Protein AF-A0A834IWM9-F1 (afdb_monomer)

Secondary structure (DSSP, 8-state):
----GGGS---TTSHHHHHHHHHTT--TTS-HHHHHHHHHHHHHHHHHHHHHHHHHHHHS---HHHHHHHHHHHHHHHHHHHHHHHHHHTHHHHHHHHHHHHHHHHHHTTSTTHHHHHHHHHHHHHHHHHHHHHHHHHHHHHHHHHHHHHHHHHTTSS-GGG----TTTTTS---HHHHHHHHHHHHHHHHHHHHHHHHHHHHHHHHHHHHHHHHHHH-

Structure (mmCIF, N/CA/C/O backbone):
data_AF-A0A834IWM9-F1
#
_entry.id   AF-A0A834IWM9-F1
#
loop_
_atom_site.group_PDB
_atom_site.id
_atom_site.type_symbol
_atom_site.label_atom_id
_atom_site.label_alt_id
_atom_site.label_comp_id
_atom_site.label_asym_id
_atom_site.label_entity_id
_atom_site.label_seq_id
_atom_site.pdbx_PDB_ins_code
_atom_site.Cartn_x
_atom_site.Cartn_y
_atom_site.Cartn_z
_atom_site.occupancy
_atom_site.B_iso_or_equiv
_atom_site.auth_seq_id
_atom_site.auth_comp_id
_atom_site.auth_asym_id
_atom_site.auth_atom_id
_atom_site.pdbx_PDB_model_num
ATOM 1 N N . MET A 1 1 ? 2.565 7.031 29.182 1.00 36.69 1 MET A N 1
ATOM 2 C CA . MET A 1 1 ? 1.966 5.680 29.221 1.00 36.69 1 MET A CA 1
ATOM 3 C C . MET A 1 1 ? 2.299 4.991 27.902 1.00 36.69 1 MET A C 1
ATOM 5 O O . MET A 1 1 ? 1.813 5.422 26.863 1.00 36.69 1 MET A O 1
ATOM 9 N N . LEU A 1 2 ? 3.251 4.053 27.904 1.00 38.41 2 LEU A N 1
ATOM 10 C CA . LEU A 1 2 ? 3.691 3.348 26.694 1.00 38.41 2 LEU A CA 1
ATOM 11 C C . LEU A 1 2 ? 2.753 2.164 26.460 1.00 38.41 2 LEU A C 1
ATOM 13 O O . LEU A 1 2 ? 2.942 1.116 27.063 1.00 38.41 2 LEU A O 1
ATOM 17 N N . LEU A 1 3 ? 1.736 2.363 25.621 1.00 47.47 3 LEU A N 1
ATOM 18 C CA . LEU A 1 3 ? 0.851 1.285 25.184 1.00 47.47 3 LEU A CA 1
ATOM 19 C C . LEU A 1 3 ? 1.680 0.244 24.416 1.00 47.47 3 LEU A C 1
ATOM 21 O O . LEU A 1 3 ? 2.338 0.596 23.429 1.00 47.47 3 LEU A O 1
ATOM 25 N N . ARG A 1 4 ? 1.683 -0.996 24.902 1.00 50.28 4 ARG A N 1
ATOM 26 C CA . ARG A 1 4 ? 2.360 -2.158 24.316 1.00 50.28 4 ARG A CA 1
ATOM 27 C C . ARG A 1 4 ? 1.422 -2.826 23.304 1.00 50.28 4 ARG A C 1
ATOM 29 O O . ARG A 1 4 ? 0.232 -2.540 23.266 1.00 50.28 4 ARG A O 1
ATOM 36 N N . GLU A 1 5 ? 1.945 -3.700 22.452 1.00 50.34 5 GLU A N 1
ATOM 37 C CA . GLU A 1 5 ? 1.145 -4.401 21.432 1.00 50.34 5 GLU A CA 1
ATOM 38 C C . GLU A 1 5 ? 0.008 -5.261 22.026 1.00 50.34 5 GLU A C 1
ATOM 40 O O . GLU A 1 5 ? -1.007 -5.481 21.370 1.00 50.34 5 GLU A O 1
ATOM 45 N N . GLU A 1 6 ? 0.171 -5.673 23.284 1.00 48.34 6 GLU A N 1
ATOM 46 C CA . GLU A 1 6 ? -0.799 -6.391 24.123 1.00 48.34 6 GLU A CA 1
ATOM 47 C C . GLU A 1 6 ? -1.974 -5.505 24.579 1.00 48.34 6 GLU A C 1
ATOM 49 O O . GLU A 1 6 ? -3.041 -6.015 24.904 1.00 48.34 6 GLU A O 1
A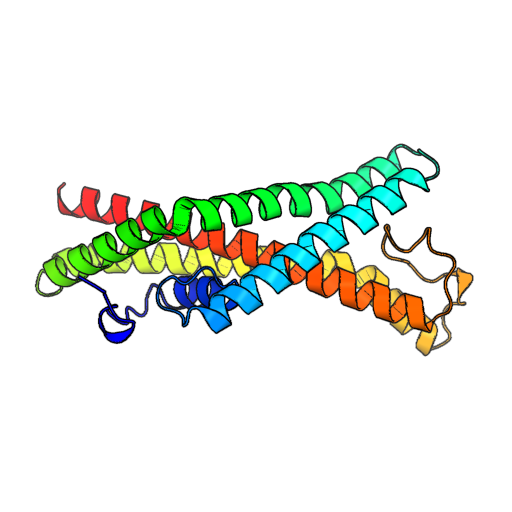TOM 54 N N . ASP A 1 7 ? -1.810 -4.178 24.547 1.00 49.03 7 ASP A N 1
ATOM 55 C CA . ASP A 1 7 ? -2.846 -3.220 24.933 1.00 49.03 7 ASP A CA 1
ATOM 56 C C . ASP A 1 7 ? -3.781 -2.875 23.771 1.00 49.03 7 ASP A C 1
ATOM 58 O O . ASP A 1 7 ? -4.603 -1.980 23.921 1.00 49.03 7 ASP A O 1
ATOM 62 N N . TYR A 1 8 ? -3.665 -3.491 22.594 1.00 53.50 8 TYR A N 1
ATOM 63 C CA . TYR A 1 8 ? -4.627 -3.301 21.508 1.00 53.50 8 TYR A CA 1
ATOM 64 C C . TYR A 1 8 ? -5.672 -4.413 21.595 1.00 53.50 8 TYR A C 1
ATOM 66 O O . TYR A 1 8 ? -5.314 -5.585 21.517 1.00 53.50 8 TYR A O 1
ATOM 74 N N . VAL A 1 9 ? -6.956 -4.059 21.760 1.00 51.81 9 VAL A N 1
ATOM 75 C CA . VAL A 1 9 ? -8.047 -5.043 21.673 1.00 51.81 9 VAL A CA 1
ATOM 76 C C . VAL A 1 9 ? -7.911 -5.707 20.313 1.00 51.81 9 VAL A C 1
ATOM 78 O O . VAL A 1 9 ? -7.954 -5.016 19.293 1.00 51.81 9 VAL A O 1
ATOM 81 N N . ASP A 1 10 ? -7.698 -7.022 20.310 1.00 57.97 10 ASP A N 1
ATOM 82 C CA . ASP A 1 10 ? -7.568 -7.824 19.098 1.00 57.97 10 ASP A CA 1
ATOM 83 C C . ASP A 1 10 ? -8.946 -7.904 18.440 1.00 57.97 10 ASP A C 1
ATOM 85 O O . ASP A 1 10 ? -9.725 -8.838 18.614 1.00 57.97 10 ASP A O 1
ATOM 89 N N . ASN A 1 11 ? -9.315 -6.803 17.794 1.00 65.69 11 ASN A N 1
ATOM 90 C CA . ASN A 1 11 ? -10.636 -6.622 17.255 1.00 65.69 11 ASN A CA 1
ATOM 91 C C . ASN A 1 11 ? -10.643 -7.177 15.836 1.00 65.69 11 ASN A C 1
ATOM 93 O O . ASN A 1 11 ? -9.999 -6.623 14.938 1.00 65.69 11 ASN A O 1
ATOM 97 N N . GLU A 1 12 ? -11.387 -8.263 15.637 1.00 74.44 12 GLU A N 1
ATOM 98 C CA . GLU A 1 12 ? -11.485 -8.999 14.371 1.00 74.44 12 GLU A CA 1
ATOM 99 C C . GLU A 1 12 ? -11.821 -8.097 13.169 1.00 74.44 12 GLU A C 1
ATOM 101 O O . GLU A 1 12 ? -11.508 -8.425 12.021 1.00 74.44 12 GLU A O 1
ATOM 106 N N . TYR A 1 13 ? -12.431 -6.934 13.414 1.00 75.81 13 TYR A N 1
ATOM 107 C CA . TYR A 1 13 ? -12.808 -5.979 12.376 1.00 75.81 13 TYR A CA 1
ATOM 108 C C . TYR A 1 13 ? -11.640 -5.141 11.822 1.00 75.81 13 TYR A C 1
ATOM 110 O O . TYR A 1 13 ? -11.732 -4.680 10.687 1.00 75.81 13 TYR A O 1
ATOM 118 N N . TYR A 1 14 ? -10.528 -4.983 12.552 1.00 80.75 14 TYR A N 1
ATOM 119 C CA . TYR A 1 14 ? -9.378 -4.152 12.139 1.00 80.75 14 TYR A CA 1
ATOM 120 C C . TYR A 1 14 ? -8.135 -4.967 11.743 1.00 80.75 14 TYR A C 1
ATOM 122 O O . TYR A 1 14 ? -7.062 -4.402 11.515 1.00 80.75 14 TYR A O 1
ATOM 130 N N . VAL A 1 15 ? -8.268 -6.292 11.617 1.00 84.19 15 VAL A N 1
ATOM 131 C CA . VAL A 1 15 ? -7.155 -7.213 11.318 1.00 84.19 15 VAL A CA 1
ATOM 132 C C . VAL A 1 15 ? -6.436 -6.845 10.018 1.00 84.19 15 VAL A C 1
ATOM 134 O O . VAL A 1 15 ? -5.207 -6.808 9.995 1.00 84.19 15 VAL A O 1
ATOM 137 N N . TYR A 1 16 ? -7.170 -6.509 8.952 1.00 83.94 16 TYR A N 1
ATOM 138 C CA . TYR A 1 16 ? -6.557 -6.128 7.672 1.00 83.94 16 TYR A CA 1
ATOM 139 C C . TYR A 1 16 ? -5.832 -4.790 7.748 1.00 83.94 16 TYR A C 1
ATOM 141 O O . TYR A 1 16 ? -4.699 -4.692 7.290 1.00 83.94 16 TYR A O 1
ATOM 149 N N . ASN A 1 17 ? -6.435 -3.782 8.381 1.00 86.19 17 ASN A N 1
ATOM 150 C CA . ASN A 1 17 ? -5.797 -2.481 8.568 1.00 86.19 17 ASN A CA 1
ATOM 151 C C . ASN A 1 17 ? -4.481 -2.640 9.345 1.00 86.19 17 ASN A C 1
ATOM 153 O O . ASN A 1 17 ? -3.446 -2.112 8.941 1.00 86.19 17 ASN A O 1
ATOM 157 N N . ARG A 1 18 ? -4.492 -3.446 10.415 1.00 86.00 18 ARG A N 1
ATOM 158 C CA . ARG A 1 18 ? -3.293 -3.786 11.191 1.00 86.00 18 ARG A CA 1
ATOM 159 C C . ARG A 1 18 ? -2.251 -4.521 10.348 1.00 86.00 18 ARG A C 1
ATOM 161 O O . ARG A 1 18 ? -1.072 -4.179 10.415 1.00 86.00 18 ARG A O 1
ATOM 168 N N . LEU A 1 19 ? -2.663 -5.519 9.566 1.00 87.69 19 LEU A N 1
ATOM 169 C CA . LEU A 1 19 ? -1.771 -6.279 8.689 1.00 87.69 19 LEU A CA 1
ATOM 170 C C . LEU A 1 19 ? -1.087 -5.364 7.666 1.00 87.69 19 LEU A C 1
ATOM 172 O O . LEU A 1 19 ? 0.138 -5.367 7.576 1.00 87.69 19 LEU A O 1
ATOM 176 N N . LEU A 1 20 ? -1.860 -4.540 6.957 1.00 87.94 20 LEU A N 1
ATOM 177 C CA . LEU A 1 20 ? -1.359 -3.592 5.959 1.00 87.94 20 LEU A CA 1
ATOM 178 C C . LEU A 1 20 ? -0.352 -2.614 6.576 1.00 87.94 20 LEU A C 1
ATOM 180 O O . LEU A 1 20 ? 0.739 -2.422 6.048 1.00 87.94 20 LEU A O 1
ATOM 184 N N . PHE A 1 21 ? -0.666 -2.054 7.746 1.00 88.19 21 PHE A N 1
ATOM 185 C CA . PHE A 1 21 ? 0.224 -1.114 8.431 1.00 88.19 21 PHE A CA 1
ATOM 186 C C . PHE A 1 21 ? 1.522 -1.768 8.909 1.00 88.19 21 PHE A C 1
ATOM 188 O O . PHE A 1 21 ? 2.575 -1.133 8.877 1.00 88.19 21 PHE A O 1
ATOM 195 N N . ARG A 1 22 ? 1.474 -3.035 9.332 1.00 87.44 22 ARG A N 1
ATOM 196 C CA . ARG A 1 22 ? 2.673 -3.799 9.708 1.00 87.44 22 ARG A CA 1
ATOM 197 C C . ARG A 1 22 ? 3.566 -4.093 8.507 1.00 87.44 22 ARG A C 1
ATOM 199 O O . ARG A 1 22 ? 4.780 -3.954 8.629 1.00 87.44 22 ARG A O 1
ATOM 206 N N . LEU A 1 23 ? 2.980 -4.478 7.371 1.00 86.81 23 LEU A N 1
ATOM 207 C CA . LEU A 1 23 ? 3.721 -4.728 6.128 1.00 86.81 23 LEU A CA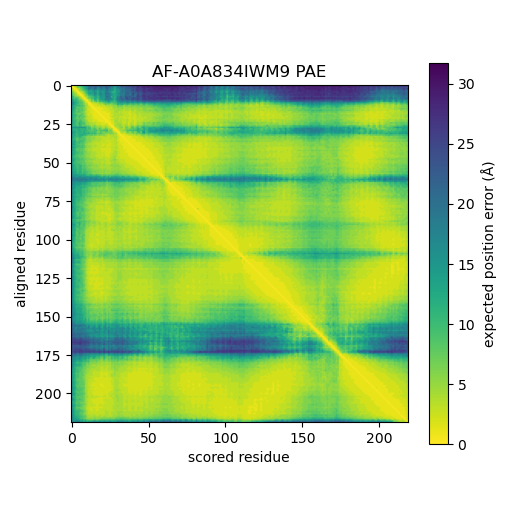 1
ATOM 208 C C . LEU A 1 23 ? 4.425 -3.463 5.624 1.00 86.81 23 LEU A C 1
ATOM 210 O O . LEU A 1 23 ? 5.527 -3.542 5.092 1.00 86.81 23 LEU A O 1
ATOM 214 N N . LEU A 1 24 ? 3.815 -2.298 5.850 1.00 87.94 24 LEU A N 1
ATOM 215 C CA . LEU A 1 24 ? 4.358 -1.007 5.437 1.00 87.94 24 LEU A CA 1
ATOM 216 C C . LEU A 1 24 ? 5.309 -0.362 6.459 1.00 87.94 24 LEU A C 1
ATOM 218 O O . LEU A 1 24 ? 5.778 0.747 6.232 1.00 87.94 24 LEU A O 1
ATOM 222 N N . GLY A 1 25 ? 5.564 -0.990 7.613 1.00 85.00 25 GLY A N 1
ATOM 223 C CA . GLY A 1 25 ? 6.333 -0.355 8.692 1.00 85.00 25 GLY A CA 1
ATOM 224 C C . GLY A 1 25 ? 5.659 0.896 9.282 1.00 85.00 25 GLY A C 1
ATOM 225 O O . GLY A 1 25 ? 6.302 1.695 9.955 1.00 85.00 25 GLY A O 1
ATOM 226 N N . LEU A 1 26 ? 4.359 1.085 9.055 1.00 85.25 26 LEU A N 1
ATOM 227 C CA . LEU A 1 26 ? 3.568 2.187 9.614 1.00 85.25 26 LEU A CA 1
ATOM 228 C C . LEU A 1 26 ? 3.019 1.861 11.008 1.00 85.25 26 LEU A C 1
ATOM 230 O O . LEU A 1 26 ? 2.487 2.731 11.696 1.00 85.25 26 LEU A O 1
ATOM 234 N N . TRP A 1 27 ? 3.110 0.601 11.437 1.00 83.56 27 TRP A N 1
ATOM 235 C CA . TRP A 1 27 ? 2.556 0.167 12.712 1.00 83.56 27 TRP A CA 1
ATOM 236 C C . TRP A 1 27 ? 3.392 0.666 13.898 1.00 83.56 27 TRP A C 1
ATOM 238 O O . TRP A 1 27 ? 4.515 0.223 14.133 1.00 83.56 27 TRP A O 1
ATOM 248 N N . GLU A 1 28 ? 2.813 1.564 14.695 1.00 72.19 28 GLU A N 1
ATOM 249 C CA . GLU A 1 28 ? 3.494 2.234 15.815 1.00 72.19 28 GLU A CA 1
ATOM 250 C C . GLU A 1 28 ? 3.844 1.324 17.003 1.00 72.19 28 GLU A C 1
ATOM 252 O O . GLU A 1 28 ? 4.622 1.722 17.868 1.00 72.19 28 GLU A O 1
ATOM 257 N N . TYR A 1 29 ? 3.281 0.115 17.071 1.00 67.62 29 TYR A N 1
ATOM 258 C CA . TYR A 1 29 ? 3.587 -0.860 18.127 1.00 67.62 29 TYR A CA 1
ATOM 259 C C . TYR A 1 29 ? 4.652 -1.885 17.710 1.00 67.62 29 TYR A C 1
ATOM 261 O O . TYR A 1 29 ? 4.962 -2.798 18.469 1.00 67.62 29 TYR A O 1
ATOM 269 N N . GLN A 1 30 ? 5.209 -1.756 16.503 1.00 73.06 30 GLN A N 1
ATOM 270 C CA . GLN A 1 30 ? 6.275 -2.620 16.008 1.00 73.06 30 GLN A CA 1
ATOM 271 C C . GLN A 1 30 ? 7.632 -2.235 16.619 1.00 73.06 30 GLN A C 1
ATOM 273 O O . GLN A 1 30 ? 7.864 -1.083 16.981 1.00 73.06 30 GLN A O 1
ATOM 278 N N . THR A 1 31 ? 8.568 -3.187 16.702 1.00 78.44 31 THR A N 1
ATOM 279 C CA . THR A 1 31 ? 9.930 -2.897 17.173 1.00 78.44 31 THR A CA 1
ATOM 280 C C . THR A 1 31 ? 10.621 -1.867 16.274 1.00 78.44 31 THR A C 1
ATOM 282 O O . THR A 1 31 ? 10.582 -1.978 15.045 1.00 78.44 31 THR A O 1
ATOM 285 N N . SER A 1 32 ? 11.303 -0.890 16.884 1.00 79.00 32 SER A N 1
ATOM 286 C CA . SER A 1 32 ? 11.906 0.252 16.178 1.00 79.00 32 SER A CA 1
ATOM 287 C C . SER A 1 32 ? 12.844 -0.160 15.039 1.00 79.00 32 SER A C 1
ATOM 289 O O . SER A 1 32 ? 12.845 0.476 13.992 1.00 79.00 32 SER A O 1
ATOM 291 N N . MET A 1 33 ? 13.580 -1.266 15.199 1.00 82.19 33 MET A N 1
ATOM 292 C CA . MET A 1 33 ? 14.469 -1.794 14.156 1.00 82.19 33 MET A CA 1
ATOM 293 C C . MET A 1 33 ? 13.705 -2.327 12.941 1.00 82.19 33 MET A C 1
ATOM 295 O O . MET A 1 33 ? 14.057 -2.007 11.810 1.00 82.19 33 MET A O 1
ATOM 299 N N . LYS A 1 34 ? 12.636 -3.109 13.149 1.00 83.19 34 LYS A N 1
ATOM 300 C CA . LYS A 1 34 ? 11.824 -3.625 12.035 1.00 83.19 34 LYS A CA 1
ATOM 301 C C . LYS A 1 34 ? 11.124 -2.480 11.309 1.00 83.19 34 LYS A C 1
ATOM 303 O O . LYS A 1 34 ? 11.156 -2.439 10.085 1.00 83.19 34 LYS A O 1
ATOM 308 N N . LYS A 1 35 ? 10.560 -1.531 12.068 1.00 86.19 35 LYS A N 1
ATOM 309 C CA . LYS A 1 35 ? 9.961 -0.303 11.531 1.00 86.19 35 LYS A CA 1
ATOM 310 C C . LYS A 1 35 ? 10.951 0.439 10.629 1.00 86.19 35 LYS A C 1
ATOM 312 O O . LYS A 1 35 ? 10.636 0.707 9.477 1.00 86.19 35 LYS A O 1
ATOM 317 N N . PHE A 1 36 ? 12.160 0.700 11.126 1.00 86.94 36 PHE A N 1
ATOM 318 C CA . PHE A 1 36 ? 13.201 1.393 10.368 1.00 86.94 36 PHE A CA 1
ATOM 319 C C . PHE A 1 36 ? 13.559 0.668 9.063 1.00 86.94 36 PHE A C 1
ATOM 321 O O . PHE A 1 36 ? 13.574 1.295 8.008 1.00 86.94 36 PHE A O 1
ATOM 328 N N . ILE A 1 37 ? 13.763 -0.653 9.110 1.00 89.81 37 ILE A N 1
ATOM 329 C CA . ILE A 1 37 ? 14.099 -1.456 7.924 1.00 89.81 37 ILE A CA 1
ATOM 330 C C . ILE A 1 37 ? 12.998 -1.367 6.860 1.00 89.81 37 ILE A C 1
ATOM 332 O O . ILE A 1 37 ? 13.300 -1.059 5.707 1.00 89.81 37 ILE A O 1
ATOM 336 N N . TYR A 1 38 ? 11.731 -1.585 7.233 1.00 90.31 38 TYR A N 1
ATOM 337 C CA . TYR A 1 38 ? 10.612 -1.496 6.286 1.00 90.31 38 TYR A CA 1
ATOM 338 C C . TYR A 1 38 ? 10.483 -0.092 5.692 1.00 90.31 38 TYR A C 1
ATOM 340 O O . TYR A 1 38 ? 10.339 0.052 4.480 1.00 90.31 38 TYR A O 1
ATOM 348 N N . VAL A 1 39 ? 10.604 0.948 6.523 1.00 90.31 39 VAL A N 1
ATOM 349 C CA . VAL A 1 39 ? 10.496 2.338 6.071 1.00 90.31 39 VAL A CA 1
ATOM 350 C C . VAL A 1 39 ? 11.611 2.700 5.094 1.00 90.31 39 VAL A C 1
ATOM 352 O O . VAL A 1 39 ? 11.324 3.291 4.052 1.00 90.31 39 VAL A O 1
ATOM 355 N N . CYS A 1 40 ? 12.861 2.338 5.388 1.00 92.00 40 CYS A N 1
ATOM 356 C CA . CYS A 1 40 ? 13.985 2.576 4.486 1.00 92.00 40 CYS A CA 1
ATOM 357 C C . CYS A 1 40 ? 13.818 1.822 3.164 1.00 92.00 40 CYS A C 1
ATOM 359 O O . CYS A 1 40 ? 14.001 2.415 2.104 1.00 92.00 40 CYS A O 1
ATOM 361 N N . PHE A 1 41 ? 13.426 0.548 3.220 1.00 92.56 41 PHE A N 1
ATOM 362 C CA . PHE A 1 41 ? 13.233 -0.280 2.032 1.00 92.56 41 PHE A CA 1
ATOM 363 C C . PHE A 1 41 ? 12.127 0.264 1.116 1.00 92.56 41 PHE A C 1
ATOM 365 O O . PHE A 1 41 ? 12.340 0.422 -0.083 1.00 92.56 41 PHE A O 1
ATOM 372 N N . ILE A 1 42 ? 10.969 0.626 1.676 1.00 92.56 42 ILE A N 1
ATOM 373 C CA . ILE A 1 42 ? 9.843 1.167 0.902 1.00 92.56 42 ILE A CA 1
ATOM 374 C C . ILE A 1 42 ? 10.195 2.527 0.291 1.00 92.56 42 ILE A C 1
ATOM 376 O O . ILE A 1 42 ? 9.939 2.745 -0.891 1.00 92.56 42 ILE A O 1
ATOM 380 N N . ASN A 1 43 ? 10.822 3.432 1.054 1.00 92.00 43 ASN A N 1
ATOM 381 C CA . ASN A 1 43 ? 11.248 4.728 0.514 1.00 92.00 43 ASN A CA 1
ATOM 382 C C . ASN A 1 43 ? 12.288 4.567 -0.598 1.00 92.00 43 ASN A C 1
ATOM 384 O O . ASN A 1 43 ? 12.194 5.248 -1.617 1.00 92.00 43 ASN A O 1
ATOM 388 N N . PHE A 1 44 ? 13.245 3.650 -0.428 1.00 93.50 44 PHE A N 1
ATOM 389 C CA . PHE A 1 44 ? 14.217 3.332 -1.468 1.00 93.50 44 PHE A CA 1
ATOM 390 C C . PHE A 1 44 ? 13.519 2.895 -2.760 1.00 93.50 44 PHE A C 1
ATOM 392 O O . PHE A 1 44 ? 13.824 3.436 -3.818 1.00 93.50 44 PHE A O 1
ATOM 399 N N . LEU A 1 45 ? 12.539 1.991 -2.678 1.00 92.00 45 LEU A N 1
ATOM 400 C CA . LEU A 1 45 ? 11.804 1.514 -3.851 1.00 92.00 45 LEU A CA 1
ATOM 401 C C . LEU A 1 45 ? 10.954 2.598 -4.521 1.00 92.00 45 LEU A C 1
ATOM 403 O O . LEU A 1 45 ? 10.920 2.657 -5.747 1.00 92.00 45 LEU A O 1
ATOM 407 N N . ILE A 1 46 ? 10.311 3.481 -3.749 1.00 91.50 46 ILE A N 1
ATOM 408 C CA . ILE A 1 46 ? 9.550 4.614 -4.302 1.00 91.50 46 ILE A CA 1
ATOM 409 C C . ILE A 1 46 ? 10.486 5.561 -5.060 1.00 91.50 46 ILE A C 1
ATOM 411 O O . ILE A 1 46 ? 10.218 5.900 -6.210 1.00 91.50 46 ILE A O 1
ATOM 415 N N . VAL A 1 47 ? 11.601 5.967 -4.442 1.00 92.00 47 VAL A N 1
ATOM 416 C CA . VAL A 1 47 ? 12.578 6.870 -5.073 1.00 92.00 47 VAL A CA 1
ATOM 417 C C . VAL A 1 47 ? 13.193 6.221 -6.310 1.00 92.00 47 VAL A C 1
ATOM 419 O O . VAL A 1 47 ? 13.283 6.859 -7.356 1.00 92.00 47 VAL A O 1
ATOM 422 N N . PHE A 1 48 ? 13.565 4.945 -6.217 1.00 90.81 48 PHE A N 1
ATOM 423 C CA . PHE A 1 48 ? 14.096 4.181 -7.340 1.00 90.81 48 PHE A CA 1
ATOM 424 C C . PHE A 1 48 ? 13.093 4.104 -8.500 1.00 90.81 48 PHE A C 1
ATOM 426 O O . PHE A 1 48 ? 13.454 4.373 -9.644 1.00 90.81 48 PHE A O 1
ATOM 433 N N . GLY A 1 49 ? 11.817 3.838 -8.202 1.00 88.44 49 GLY A N 1
ATOM 434 C CA . GLY A 1 49 ? 10.739 3.850 -9.188 1.00 88.44 49 GLY A CA 1
ATOM 435 C C . GLY A 1 49 ? 10.576 5.205 -9.873 1.00 88.44 49 GLY A C 1
ATOM 436 O O . GLY A 1 49 ? 10.504 5.258 -11.098 1.00 88.44 49 GLY A O 1
ATOM 437 N N . ILE A 1 50 ? 10.594 6.304 -9.112 1.00 89.12 50 ILE A N 1
ATOM 438 C CA . ILE A 1 50 ? 10.516 7.666 -9.666 1.00 89.12 50 ILE A CA 1
ATOM 439 C C . ILE A 1 50 ? 11.699 7.947 -10.603 1.00 89.12 50 ILE A C 1
ATOM 441 O O . ILE A 1 50 ? 11.495 8.478 -11.691 1.00 89.12 50 ILE A O 1
ATOM 445 N N . ILE A 1 51 ? 12.924 7.566 -10.223 1.00 88.94 51 ILE A N 1
ATOM 446 C CA . ILE A 1 51 ? 14.120 7.770 -11.057 1.00 88.94 51 ILE A CA 1
ATOM 447 C C . ILE A 1 51 ? 13.997 7.020 -12.388 1.00 88.94 51 ILE A C 1
ATOM 449 O O . ILE A 1 51 ? 14.276 7.604 -13.435 1.00 88.94 51 ILE A O 1
ATOM 453 N N . ILE A 1 52 ? 13.544 5.762 -12.361 1.00 85.38 52 ILE A N 1
ATOM 454 C CA . ILE A 1 52 ? 13.314 4.966 -13.577 1.00 85.38 52 ILE A CA 1
ATOM 455 C C . ILE A 1 52 ? 12.317 5.669 -14.504 1.00 85.38 52 ILE A C 1
ATOM 457 O O . ILE A 1 52 ? 12.586 5.817 -15.695 1.00 85.38 52 ILE A O 1
ATOM 461 N N . HIS A 1 53 ? 11.199 6.152 -13.960 1.00 84.12 53 HIS A N 1
ATOM 462 C CA . HIS A 1 53 ? 10.159 6.814 -14.747 1.00 84.12 53 HIS A CA 1
ATOM 463 C C . HIS A 1 53 ? 10.618 8.167 -15.310 1.00 84.12 53 HIS A C 1
ATOM 465 O O . HIS A 1 53 ? 10.321 8.488 -16.460 1.00 84.12 53 HIS A O 1
ATOM 471 N N . ILE A 1 54 ? 11.400 8.943 -14.549 1.00 85.25 54 ILE A N 1
ATOM 472 C CA . ILE A 1 54 ? 12.024 10.181 -15.043 1.00 85.25 54 ILE A CA 1
ATOM 473 C C . ILE A 1 54 ? 12.977 9.873 -16.199 1.00 85.25 54 ILE A C 1
ATOM 475 O O . ILE A 1 54 ? 12.963 10.568 -17.213 1.00 85.25 54 ILE A O 1
ATOM 479 N N . TYR A 1 55 ? 13.798 8.832 -16.073 1.00 83.31 55 TYR A N 1
ATOM 480 C CA . TYR A 1 55 ? 14.727 8.444 -17.127 1.00 83.31 55 TYR A CA 1
ATOM 481 C C . TYR A 1 55 ? 13.997 7.983 -18.397 1.00 83.31 55 TYR A C 1
ATOM 483 O O . TYR A 1 55 ? 14.324 8.440 -19.492 1.00 83.31 55 TYR A O 1
ATOM 491 N N . ALA A 1 56 ? 12.952 7.165 -18.252 1.00 81.56 56 ALA A N 1
ATOM 492 C CA . ALA A 1 56 ? 12.093 6.754 -19.360 1.00 81.56 56 ALA A CA 1
ATOM 493 C C . ALA A 1 56 ? 11.423 7.951 -20.053 1.00 81.56 56 ALA A C 1
ATOM 495 O O . ALA A 1 56 ? 11.369 8.017 -21.280 1.00 81.56 56 ALA A O 1
ATOM 496 N N . PHE A 1 57 ? 10.972 8.942 -19.279 1.00 82.56 57 PHE A N 1
ATOM 497 C CA . PHE A 1 57 ? 10.426 10.186 -19.817 1.00 82.56 57 PHE A CA 1
ATOM 498 C C . PHE A 1 57 ? 11.455 10.974 -20.639 1.00 82.56 57 PHE A C 1
ATOM 500 O O . PHE A 1 57 ? 11.116 11.516 -21.690 1.00 82.56 57 PHE A O 1
ATOM 507 N N . LEU A 1 58 ? 12.713 11.027 -20.189 1.00 82.88 58 LEU A N 1
ATOM 508 C CA . LEU A 1 58 ? 13.790 11.728 -20.895 1.00 82.88 58 LEU A CA 1
ATOM 509 C C . LEU A 1 58 ? 14.177 11.055 -22.219 1.00 82.88 58 LEU A C 1
ATOM 511 O O . LEU A 1 58 ? 14.519 11.767 -23.164 1.00 82.88 58 LEU A O 1
ATOM 515 N N . LEU A 1 59 ? 14.131 9.721 -22.282 1.00 80.00 59 LEU A N 1
ATOM 516 C CA . LEU A 1 59 ? 14.463 8.940 -23.481 1.00 80.00 59 LEU A CA 1
ATOM 517 C C . LEU A 1 59 ? 13.304 8.783 -24.469 1.00 80.00 59 LEU A C 1
ATOM 519 O O . LEU A 1 59 ? 13.532 8.404 -25.614 1.00 80.00 59 LEU A O 1
ATOM 523 N N . SER A 1 60 ? 12.080 9.074 -24.037 1.00 77.31 60 SER A N 1
ATOM 524 C CA . SER A 1 60 ? 10.893 8.969 -24.874 1.00 77.31 60 SER A CA 1
ATOM 525 C C . SER A 1 60 ? 10.982 9.828 -26.134 1.00 77.31 60 SER A C 1
ATOM 527 O O . SER A 1 60 ? 11.396 10.987 -26.081 1.00 77.31 60 SER A O 1
ATOM 529 N N . ASP A 1 61 ? 10.468 9.294 -27.249 1.00 73.75 61 ASP A N 1
ATOM 530 C CA . ASP A 1 61 ? 10.317 9.963 -28.556 1.00 73.75 61 ASP A CA 1
ATOM 531 C C . ASP A 1 61 ? 9.473 11.261 -28.500 1.00 73.75 61 ASP A C 1
ATOM 533 O O . ASP A 1 61 ? 9.215 11.895 -29.525 1.00 73.75 61 ASP A O 1
ATOM 537 N N . ARG A 1 62 ? 8.980 11.644 -27.312 1.00 72.50 62 ARG A N 1
ATOM 538 C CA . ARG A 1 62 ? 8.101 12.792 -27.033 1.00 72.50 62 ARG A CA 1
ATOM 539 C C . ARG A 1 62 ? 6.793 12.784 -27.824 1.00 72.50 62 ARG A C 1
ATOM 541 O O . ARG A 1 62 ? 6.141 13.817 -27.973 1.00 72.50 62 ARG A O 1
ATOM 548 N N . LYS A 1 63 ? 6.371 11.610 -28.296 1.00 82.69 63 LYS A N 1
ATOM 549 C CA . LYS A 1 63 ? 5.028 11.393 -28.841 1.00 82.69 63 LYS A CA 1
ATOM 550 C C . LYS A 1 63 ? 4.009 11.490 -27.706 1.00 82.69 63 LYS A C 1
ATOM 552 O O . LYS A 1 63 ? 4.244 10.983 -26.612 1.00 82.69 63 LYS A O 1
ATOM 557 N N . ILE A 1 64 ? 2.859 12.109 -27.981 1.00 81.62 64 ILE A N 1
ATOM 558 C CA . ILE A 1 64 ? 1.798 12.336 -26.983 1.00 81.62 64 ILE A CA 1
ATOM 559 C C . ILE A 1 64 ? 1.363 11.019 -26.325 1.00 81.62 64 ILE A C 1
ATOM 561 O O . ILE A 1 64 ? 1.240 10.968 -25.107 1.00 81.62 64 ILE A O 1
ATOM 565 N N . GLN A 1 65 ? 1.204 9.953 -27.113 1.00 81.81 65 GLN A N 1
ATOM 566 C CA . GLN A 1 65 ? 0.800 8.637 -26.613 1.00 81.81 65 GLN A CA 1
ATOM 567 C C . GLN A 1 65 ? 1.776 8.093 -25.558 1.00 81.81 65 GLN A C 1
ATOM 569 O O . GLN A 1 65 ? 1.367 7.764 -24.450 1.00 81.81 65 GLN A O 1
ATOM 574 N N . SER A 1 66 ? 3.075 8.105 -25.862 1.00 77.50 66 SER A N 1
ATOM 575 C CA . SER A 1 66 ? 4.114 7.651 -24.935 1.00 77.50 66 SER A CA 1
ATOM 576 C C . SER A 1 66 ? 4.194 8.527 -23.683 1.00 77.50 66 SER A C 1
ATOM 578 O O . SER A 1 66 ? 4.495 8.033 -22.605 1.00 77.50 66 SER A O 1
ATOM 580 N N . ILE A 1 67 ? 3.913 9.830 -23.790 1.00 81.88 67 ILE A N 1
ATOM 581 C CA . ILE A 1 67 ? 3.864 10.725 -22.623 1.00 81.88 67 ILE A CA 1
ATOM 582 C C . ILE A 1 67 ? 2.687 10.369 -21.707 1.00 81.88 67 ILE A C 1
ATOM 584 O O . ILE A 1 67 ? 2.860 10.352 -20.490 1.00 81.88 67 ILE A O 1
ATOM 588 N N . ILE A 1 68 ? 1.510 10.088 -22.276 1.00 84.44 68 ILE A N 1
ATOM 589 C CA . ILE A 1 68 ? 0.312 9.713 -21.511 1.00 84.44 68 ILE A CA 1
ATOM 590 C C . ILE A 1 68 ? 0.569 8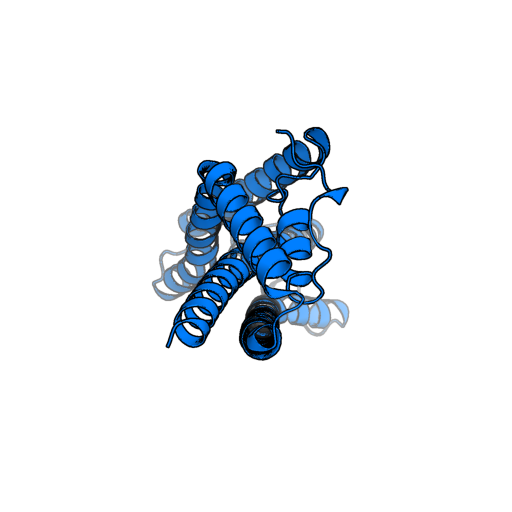.424 -20.732 1.00 84.44 68 ILE A C 1
ATOM 592 O O . ILE A 1 68 ? 0.322 8.388 -19.532 1.00 84.44 68 ILE A O 1
ATOM 596 N N . GLU A 1 69 ? 1.127 7.413 -21.389 1.00 81.50 69 GLU A N 1
ATOM 597 C CA . GLU A 1 69 ? 1.413 6.114 -20.776 1.00 81.50 69 GLU A CA 1
ATOM 598 C C . GLU A 1 69 ? 2.436 6.225 -19.628 1.00 81.50 69 GLU A C 1
ATOM 600 O O . GLU A 1 69 ? 2.229 5.655 -18.558 1.00 81.50 69 GLU A O 1
ATOM 605 N N . ILE A 1 70 ? 3.509 7.016 -19.792 1.00 82.62 70 ILE A N 1
ATOM 606 C CA . ILE A 1 70 ? 4.483 7.263 -18.708 1.00 82.62 70 ILE A CA 1
ATOM 607 C C . ILE A 1 70 ? 3.822 8.013 -17.552 1.00 82.62 70 ILE A C 1
ATOM 609 O O . ILE A 1 70 ? 4.081 7.729 -16.382 1.00 82.62 70 ILE A O 1
ATOM 613 N N . LEU A 1 71 ? 2.985 9.004 -17.856 1.00 85.19 71 LEU A N 1
ATOM 614 C CA . LEU A 1 71 ? 2.327 9.803 -16.832 1.00 85.19 71 LEU A CA 1
ATOM 615 C C . LEU A 1 71 ? 1.320 8.965 -16.033 1.00 85.19 71 LEU A C 1
ATOM 617 O O . LEU A 1 71 ? 1.261 9.097 -14.810 1.00 85.19 71 LEU A O 1
ATOM 621 N N . GLU A 1 72 ? 0.581 8.080 -16.701 1.00 85.75 72 GLU A N 1
ATOM 622 C CA . GLU A 1 72 ? -0.376 7.160 -16.085 1.00 85.75 72 GLU A CA 1
ATOM 623 C C . GLU A 1 72 ? 0.283 6.262 -15.031 1.00 85.75 72 GLU A C 1
ATOM 625 O O . GLU A 1 72 ? -0.286 6.072 -13.957 1.00 85.75 72 GLU A O 1
ATOM 630 N N . THR A 1 73 ? 1.500 5.770 -15.277 1.00 82.69 73 THR A N 1
ATOM 631 C CA . THR A 1 73 ? 2.228 4.941 -14.302 1.00 82.69 73 THR A CA 1
ATOM 632 C C . THR A 1 73 ? 2.978 5.767 -13.254 1.00 82.69 73 THR A C 1
ATOM 634 O O . THR A 1 73 ? 3.067 5.365 -12.092 1.00 82.69 73 THR A O 1
ATOM 637 N N . THR A 1 74 ? 3.468 6.956 -13.615 1.00 87.25 74 THR A N 1
ATOM 638 C CA . THR A 1 74 ? 4.248 7.818 -12.708 1.00 87.25 74 THR A CA 1
ATOM 639 C C . THR A 1 74 ? 3.372 8.501 -11.654 1.00 87.25 74 THR A C 1
ATOM 641 O O . THR A 1 74 ? 3.773 8.622 -10.492 1.00 87.25 74 THR A O 1
ATOM 644 N N . LEU A 1 75 ? 2.168 8.949 -12.028 1.00 90.12 75 LEU A N 1
ATOM 645 C CA . LEU A 1 75 ? 1.268 9.678 -11.129 1.00 90.12 75 LEU A CA 1
ATOM 646 C C . LEU A 1 75 ? 0.902 8.874 -9.867 1.00 90.12 75 LEU A C 1
ATOM 648 O O . LEU A 1 75 ? 1.067 9.419 -8.773 1.00 90.12 75 LEU A O 1
ATOM 652 N N . PRO A 1 76 ? 0.483 7.594 -9.946 1.00 90.38 76 PRO A N 1
ATOM 653 C CA . PRO A 1 76 ? 0.220 6.776 -8.766 1.00 90.38 76 PRO A CA 1
ATOM 654 C C . PRO A 1 76 ? 1.418 6.666 -7.821 1.00 90.38 76 PRO A C 1
ATOM 656 O O . PRO A 1 76 ? 1.233 6.755 -6.608 1.00 90.38 76 PRO A O 1
ATOM 659 N N . ILE A 1 77 ? 2.639 6.524 -8.350 1.00 91.25 77 ILE A N 1
ATOM 660 C CA . ILE A 1 77 ? 3.863 6.409 -7.541 1.00 91.25 77 ILE A CA 1
ATOM 661 C C . ILE A 1 77 ? 4.088 7.696 -6.740 1.00 91.25 77 ILE A C 1
ATOM 663 O O . ILE A 1 77 ? 4.329 7.639 -5.534 1.00 91.25 77 ILE A O 1
ATOM 667 N N . ILE A 1 78 ? 3.957 8.858 -7.386 1.00 92.75 78 ILE A N 1
ATOM 668 C CA . ILE A 1 78 ? 4.125 10.161 -6.729 1.00 92.75 78 ILE A CA 1
ATOM 669 C C . ILE A 1 78 ? 3.001 10.404 -5.717 1.00 92.75 78 ILE A C 1
ATOM 671 O O . ILE A 1 78 ? 3.268 10.718 -4.555 1.00 92.75 78 ILE A O 1
ATOM 675 N N . CYS A 1 79 ? 1.742 10.243 -6.132 1.00 93.81 79 CYS A N 1
ATOM 676 C CA . CYS A 1 79 ? 0.582 10.506 -5.287 1.00 93.81 79 CYS A CA 1
ATOM 677 C C . CYS A 1 79 ? 0.576 9.597 -4.056 1.00 93.81 79 CYS A C 1
ATOM 679 O O . CYS A 1 79 ? 0.541 10.090 -2.928 1.00 93.81 79 CYS A O 1
ATOM 681 N N . LEU A 1 80 ? 0.671 8.280 -4.237 1.00 93.25 80 LEU A N 1
ATOM 682 C CA . LEU A 1 80 ? 0.626 7.335 -3.121 1.00 93.25 80 LEU A CA 1
ATOM 683 C C . LEU A 1 80 ? 1.918 7.362 -2.300 1.00 93.25 80 LEU A C 1
ATOM 685 O O . LEU A 1 80 ? 1.850 7.246 -1.078 1.00 93.25 80 LEU A O 1
ATOM 689 N N . GLY A 1 81 ? 3.072 7.620 -2.922 1.00 92.00 81 GLY A N 1
ATOM 690 C CA . GLY A 1 81 ? 4.317 7.892 -2.202 1.00 92.00 81 GLY A CA 1
ATOM 691 C C . GLY A 1 81 ? 4.202 9.109 -1.279 1.00 92.00 81 GLY A C 1
ATOM 692 O O . GLY A 1 81 ? 4.619 9.055 -0.121 1.00 92.00 81 GLY A O 1
ATOM 693 N N . SER A 1 82 ? 3.542 10.180 -1.731 1.00 92.06 82 SER A N 1
ATOM 694 C CA . SER A 1 82 ? 3.262 11.347 -0.885 1.00 92.06 82 SER A CA 1
ATOM 695 C C . SER A 1 82 ? 2.295 11.020 0.261 1.00 92.06 82 SER A C 1
ATOM 697 O O . SER A 1 82 ? 2.517 11.454 1.394 1.00 92.06 82 SER A O 1
ATOM 699 N N . CYS A 1 83 ? 1.272 10.189 0.016 1.00 91.62 83 CYS A N 1
ATOM 700 C CA . CYS A 1 83 ? 0.379 9.695 1.066 1.00 91.62 83 CYS A CA 1
ATOM 701 C C . CYS A 1 83 ? 1.142 8.870 2.110 1.00 91.62 83 CYS A C 1
ATOM 703 O O . CYS A 1 83 ? 0.927 9.042 3.307 1.00 91.62 83 CYS A O 1
ATOM 705 N N . TYR A 1 84 ? 2.065 8.011 1.677 1.00 92.81 84 TYR A N 1
ATOM 706 C CA . TYR A 1 84 ? 2.914 7.235 2.576 1.00 92.81 84 TYR A CA 1
ATOM 707 C C . TYR A 1 84 ? 3.779 8.135 3.462 1.00 92.81 84 TYR A C 1
ATOM 709 O O . TYR A 1 84 ? 3.807 7.968 4.682 1.00 92.81 84 TYR A O 1
ATOM 717 N N . PHE A 1 85 ? 4.425 9.143 2.873 1.00 91.00 85 PHE A N 1
ATOM 718 C CA . PHE A 1 85 ? 5.208 10.116 3.630 1.00 91.00 85 PHE A CA 1
ATOM 719 C C . PHE A 1 85 ? 4.351 10.909 4.630 1.00 91.00 85 PHE A C 1
ATOM 721 O O . PHE A 1 85 ? 4.767 11.154 5.767 1.00 91.00 85 PHE A O 1
ATOM 728 N N . ASN A 1 86 ? 3.127 11.273 4.236 1.00 90.94 86 ASN A N 1
ATOM 729 C CA . ASN A 1 86 ? 2.169 11.922 5.123 1.00 90.94 86 ASN A CA 1
ATOM 730 C C . ASN A 1 86 ? 1.815 11.032 6.326 1.00 90.94 86 ASN A C 1
ATOM 732 O O . ASN A 1 86 ? 1.861 11.515 7.461 1.00 90.94 86 ASN A O 1
ATOM 736 N N . LEU A 1 87 ? 1.542 9.742 6.093 1.00 87.94 87 LEU A N 1
ATOM 737 C CA . LEU A 1 87 ? 1.263 8.759 7.145 1.00 87.94 87 LEU A CA 1
ATOM 738 C C . LEU A 1 87 ? 2.451 8.580 8.098 1.00 87.94 87 LEU A C 1
ATOM 740 O O . LEU A 1 87 ? 2.245 8.499 9.307 1.00 87.94 87 LEU A O 1
ATOM 744 N N . LEU A 1 88 ? 3.683 8.575 7.579 1.00 89.19 88 LEU A N 1
ATOM 745 C CA . LEU A 1 88 ? 4.895 8.507 8.402 1.00 89.19 88 LEU A CA 1
ATOM 746 C C . LEU A 1 88 ? 5.041 9.732 9.307 1.00 89.19 88 LEU A C 1
ATOM 748 O O . LEU A 1 88 ? 5.289 9.597 10.505 1.00 89.19 88 LEU A O 1
ATOM 752 N N . SER A 1 89 ? 4.851 10.924 8.744 1.00 88.25 89 SER A N 1
ATOM 753 C CA . SER A 1 89 ? 5.001 12.187 9.471 1.00 88.25 89 SER A CA 1
ATOM 754 C C . SER A 1 89 ? 3.928 12.364 10.551 1.00 88.25 89 SER A C 1
ATOM 756 O O . SER A 1 89 ? 4.197 12.903 11.624 1.00 88.25 89 SER A O 1
ATOM 758 N N . HIS A 1 90 ? 2.720 11.850 10.307 1.00 88.19 90 HIS A N 1
ATOM 759 C CA . HIS A 1 90 ? 1.578 11.953 11.218 1.00 88.19 90 HIS A CA 1
ATOM 760 C C . HIS A 1 90 ? 1.289 10.657 11.994 1.00 88.19 90 HIS A C 1
ATOM 762 O O . HIS A 1 90 ? 0.190 10.489 12.531 1.00 88.19 90 HIS A O 1
ATOM 768 N N . GLY A 1 91 ? 2.270 9.756 12.133 1.00 84.50 91 GLY A N 1
ATOM 769 C CA . GLY A 1 91 ? 2.100 8.481 12.845 1.00 84.50 91 GLY A CA 1
ATOM 770 C C . GLY A 1 91 ? 1.590 8.639 14.287 1.00 84.50 91 GLY A C 1
ATOM 771 O O . GLY A 1 91 ? 0.781 7.844 14.769 1.00 84.50 91 GLY A O 1
ATOM 772 N N . THR A 1 92 ? 1.953 9.734 14.967 1.00 85.50 92 THR A N 1
ATOM 773 C CA . THR A 1 92 ? 1.450 10.050 16.318 1.00 85.50 92 THR A CA 1
ATOM 774 C C . THR A 1 92 ? -0.050 10.351 16.346 1.00 85.50 92 THR A C 1
ATOM 776 O O . THR A 1 92 ? -0.734 9.957 17.293 1.00 85.50 92 THR A O 1
ATOM 779 N N . ILE A 1 93 ? -0.580 11.017 15.317 1.00 87.62 93 ILE A N 1
ATOM 780 C CA . ILE A 1 93 ? -2.016 11.282 15.170 1.00 87.62 93 ILE A CA 1
ATOM 781 C C . ILE A 1 93 ? -2.740 9.968 14.893 1.00 87.62 93 ILE A C 1
ATOM 783 O O . ILE A 1 93 ? -3.729 9.667 15.559 1.00 87.62 93 ILE A O 1
ATOM 787 N N . MET A 1 94 ? -2.201 9.143 13.992 1.00 85.19 94 MET A N 1
ATOM 788 C CA . MET A 1 94 ? -2.767 7.828 13.694 1.00 85.19 94 MET A CA 1
ATOM 789 C C . MET A 1 94 ? -2.855 6.950 14.951 1.00 85.19 94 MET A C 1
ATOM 791 O O . MET A 1 94 ? -3.883 6.326 15.214 1.00 85.19 94 MET A O 1
ATOM 795 N N . LYS A 1 95 ? -1.815 6.970 15.792 1.00 85.25 95 LYS A N 1
ATOM 796 C CA . LYS A 1 95 ? -1.813 6.274 17.085 1.00 85.25 95 LYS A CA 1
ATOM 797 C C . LYS A 1 95 ? -2.923 6.762 18.014 1.00 85.25 95 LYS A C 1
ATOM 799 O O . LYS A 1 95 ? -3.585 5.943 18.645 1.00 85.25 95 LYS A O 1
ATOM 804 N N . LYS A 1 96 ? -3.143 8.079 18.100 1.00 88.88 96 LYS A N 1
ATOM 805 C CA . LYS A 1 96 ? -4.227 8.658 18.914 1.00 88.88 96 LYS A CA 1
ATOM 806 C C . LYS A 1 96 ? -5.603 8.219 18.416 1.00 88.88 96 LYS A C 1
ATOM 808 O O . LYS A 1 96 ? -6.447 7.877 19.235 1.00 88.88 96 LYS A O 1
ATOM 813 N N . ILE A 1 97 ? -5.811 8.192 17.100 1.00 88.62 97 ILE A N 1
ATOM 814 C CA . ILE A 1 97 ? -7.066 7.738 16.489 1.00 88.62 97 ILE A CA 1
ATOM 815 C C . ILE A 1 97 ? -7.323 6.265 16.821 1.00 88.62 97 ILE A C 1
ATOM 817 O O . ILE A 1 97 ? -8.393 5.926 17.316 1.00 88.62 97 ILE A O 1
ATOM 821 N N . LEU A 1 98 ? -6.329 5.398 16.611 1.00 86.94 98 LEU A N 1
ATOM 822 C CA . LEU A 1 98 ? -6.435 3.973 16.934 1.00 86.94 98 LEU A CA 1
ATOM 823 C C . LEU A 1 98 ? -6.694 3.727 18.421 1.00 86.94 98 LEU A C 1
ATOM 825 O O . LEU A 1 98 ? -7.509 2.877 18.771 1.00 86.94 98 LEU A O 1
ATOM 829 N N . TYR A 1 99 ? -6.022 4.484 19.290 1.00 87.25 99 TYR A N 1
ATOM 830 C CA . TYR A 1 99 ? -6.263 4.425 20.725 1.00 87.25 99 TYR A CA 1
ATOM 831 C C . TYR A 1 99 ? -7.692 4.841 21.072 1.00 87.25 99 TYR A C 1
ATOM 833 O O . TYR A 1 99 ? -8.346 4.170 21.863 1.00 87.25 99 TYR A O 1
ATOM 841 N N . ARG A 1 100 ? -8.200 5.911 20.451 1.00 90.31 100 ARG A N 1
ATOM 842 C CA . ARG A 1 100 ? -9.562 6.374 20.707 1.00 90.31 100 ARG A CA 1
ATOM 843 C C . ARG A 1 100 ? -10.603 5.341 20.290 1.00 90.31 100 ARG A C 1
ATOM 845 O O . ARG A 1 100 ? -11.453 5.011 21.105 1.00 90.31 100 ARG A O 1
ATOM 852 N N . ILE A 1 101 ? -10.462 4.784 19.085 1.00 89.94 101 ILE A N 1
ATOM 853 C CA . ILE A 1 101 ? -11.290 3.669 18.603 1.00 89.94 101 ILE A CA 1
ATOM 854 C C . ILE A 1 101 ? -11.294 2.553 19.647 1.00 89.94 101 ILE A C 1
ATOM 856 O O . ILE A 1 101 ? -12.350 2.100 20.067 1.00 89.94 101 ILE A O 1
ATOM 860 N N . LYS A 1 102 ? -10.115 2.143 20.119 1.00 87.88 102 LYS A N 1
ATOM 861 C CA . LYS A 1 102 ? -9.994 1.086 21.123 1.00 87.88 102 LYS A CA 1
ATOM 862 C C . LYS A 1 102 ? -10.784 1.397 22.406 1.00 87.88 102 LYS A C 1
ATOM 864 O O . LYS A 1 102 ? -11.538 0.540 22.853 1.00 87.88 102 LYS A O 1
ATOM 869 N N . CYS A 1 103 ? -10.640 2.598 22.968 1.00 89.75 103 CYS A N 1
ATOM 870 C CA . CYS A 1 103 ? -11.393 3.003 24.158 1.00 89.75 103 CYS A CA 1
ATOM 871 C C . CYS A 1 103 ? -12.906 2.979 23.914 1.00 89.75 103 CYS A C 1
ATOM 873 O O . CYS A 1 103 ? -13.642 2.428 24.724 1.00 89.75 103 CYS A O 1
ATOM 875 N N . ASP A 1 104 ? -13.364 3.500 22.772 1.00 90.94 104 ASP A N 1
ATOM 876 C CA . ASP A 1 104 ? -14.791 3.517 22.439 1.00 90.94 104 ASP A CA 1
ATOM 877 C C . ASP A 1 104 ? -15.356 2.076 22.323 1.00 90.94 104 ASP A C 1
ATOM 879 O O . ASP A 1 104 ? -16.481 1.804 22.747 1.00 90.94 104 ASP A O 1
ATOM 883 N N . TRP A 1 105 ? -14.563 1.119 21.817 1.00 89.88 105 TRP A N 1
ATOM 884 C CA . TRP A 1 105 ? -14.918 -0.308 21.811 1.00 89.88 105 TRP A CA 1
ATOM 885 C C . TRP A 1 105 ? -15.014 -0.911 23.217 1.00 89.88 105 TRP A C 1
ATOM 887 O O . TRP A 1 105 ? -15.944 -1.673 23.482 1.00 89.88 105 TRP A O 1
ATOM 897 N N . GLU A 1 106 ? -14.071 -0.596 24.108 1.00 89.69 106 GLU A N 1
ATOM 898 C CA . GLU A 1 106 ? -14.078 -1.063 25.502 1.00 89.69 106 GLU A CA 1
ATOM 899 C C . GLU A 1 106 ? -15.295 -0.511 26.265 1.00 89.69 106 GLU A C 1
ATOM 901 O O . GLU A 1 106 ? -15.991 -1.265 26.949 1.00 89.69 106 GLU A O 1
ATOM 906 N N . ASP A 1 107 ? -15.615 0.770 26.068 1.00 90.00 107 ASP A N 1
ATOM 907 C CA . ASP A 1 107 ? -16.747 1.451 26.705 1.00 90.00 107 ASP A CA 1
ATOM 908 C C . ASP A 1 107 ? -18.104 0.883 26.265 1.00 90.00 107 ASP A C 1
ATOM 910 O O . ASP A 1 107 ? -19.054 0.812 27.054 1.00 90.00 107 ASP A O 1
ATOM 914 N N . LEU A 1 108 ? -18.215 0.474 24.999 1.00 88.44 108 LEU A N 1
ATOM 915 C CA . LEU A 1 108 ? -19.442 -0.077 24.423 1.00 88.44 108 LEU A CA 1
ATOM 916 C C . LEU A 1 108 ? -19.544 -1.601 24.564 1.00 88.44 108 LEU A C 1
ATOM 918 O O . LEU A 1 108 ? -20.609 -2.156 24.312 1.00 88.44 108 LEU A O 1
ATOM 922 N N . MET A 1 109 ? -18.493 -2.294 25.014 1.00 87.31 109 MET A N 1
ATOM 923 C CA . MET A 1 109 ? -18.401 -3.762 24.995 1.00 87.31 109 MET A CA 1
ATOM 924 C C . MET A 1 109 ? -19.563 -4.480 25.703 1.00 87.31 109 MET A C 1
ATOM 926 O O . MET A 1 109 ? -19.953 -5.575 25.300 1.00 87.31 109 MET A O 1
ATOM 930 N N . LYS A 1 110 ? -20.117 -3.877 26.760 1.00 87.38 110 LYS A N 1
ATOM 931 C CA . LYS A 1 110 ? -21.223 -4.443 27.556 1.00 87.38 110 LYS A CA 1
ATOM 932 C C . LYS A 1 110 ? -22.580 -3.805 27.264 1.00 87.38 110 LYS A C 1
ATOM 934 O O . LYS A 1 110 ? -23.546 -4.114 27.959 1.00 87.38 110 LYS A O 1
ATOM 939 N N . LYS A 1 111 ? -22.660 -2.907 26.282 1.00 90.75 111 LYS A N 1
ATOM 940 C CA . LYS A 1 111 ? -23.879 -2.156 25.986 1.00 90.75 111 LYS A CA 1
ATOM 941 C C . LYS A 1 111 ? -24.566 -2.678 24.715 1.00 90.75 111 LYS A C 1
ATOM 943 O O . LYS A 1 111 ? -23.877 -3.161 23.810 1.00 90.75 111 LYS A O 1
ATOM 948 N N . PRO A 1 112 ? -25.908 -2.618 24.617 1.00 89.88 112 PRO A N 1
ATOM 949 C CA . PRO A 1 112 ? -26.632 -3.106 23.438 1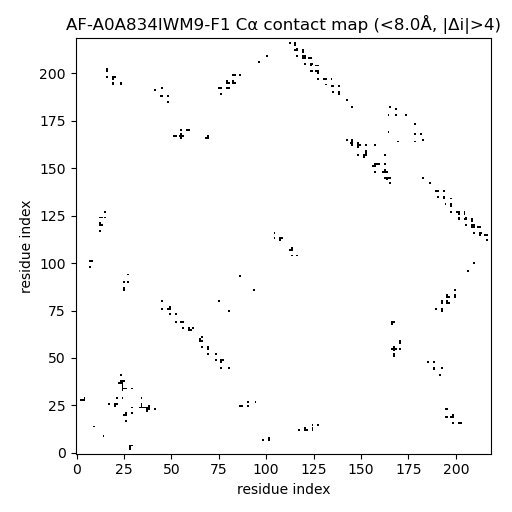.00 89.88 112 PRO A CA 1
ATOM 950 C C . PRO A 1 112 ? -26.245 -2.364 22.145 1.00 89.88 112 PRO A C 1
ATOM 952 O O . PRO A 1 112 ? -26.292 -2.941 21.057 1.00 89.88 112 PRO A O 1
ATOM 955 N N . GLU A 1 113 ? -25.780 -1.120 22.254 1.00 92.00 113 GLU A N 1
ATOM 956 C CA . GLU A 1 113 ? -25.361 -0.265 21.142 1.00 92.00 113 GLU A CA 1
ATOM 957 C C . GLU A 1 113 ? -24.095 -0.780 20.431 1.00 92.00 113 GLU A C 1
ATOM 959 O O . GLU A 1 113 ? -23.818 -0.388 19.294 1.00 92.00 113 GLU A O 1
ATOM 964 N N . LEU A 1 114 ? -23.370 -1.741 21.026 1.00 90.50 114 LEU A N 1
ATOM 965 C CA . LEU A 1 114 ? -22.248 -2.442 20.389 1.00 90.50 114 LEU A CA 1
ATOM 966 C C . LEU A 1 114 ? -22.627 -3.049 19.030 1.00 90.50 114 LEU A C 1
ATOM 968 O O . LEU A 1 114 ? -21.786 -3.148 18.136 1.00 90.50 114 LEU A O 1
ATOM 972 N N . VAL A 1 115 ? -23.888 -3.460 18.854 1.00 92.50 115 VAL A N 1
ATOM 973 C CA . VAL A 1 115 ? -24.383 -4.025 17.588 1.00 92.50 115 VAL A CA 1
ATOM 974 C C . VAL A 1 115 ? -24.265 -3.013 16.445 1.00 92.50 115 VAL A C 1
ATOM 976 O O . VAL A 1 115 ? -23.897 -3.389 15.329 1.00 92.50 115 VAL A O 1
ATOM 979 N N . ILE A 1 116 ? -24.508 -1.727 16.720 1.00 93.38 116 ILE A N 1
ATOM 980 C CA . ILE A 1 116 ? -24.363 -0.648 15.738 1.00 93.38 116 ILE A CA 1
ATOM 981 C C . ILE A 1 116 ? -22.885 -0.504 15.372 1.00 93.38 116 ILE A C 1
ATOM 983 O O . ILE A 1 116 ? -22.538 -0.577 14.194 1.00 93.38 116 ILE A O 1
ATOM 987 N N . LEU A 1 117 ? -22.000 -0.412 16.367 1.00 92.25 117 LEU A N 1
ATOM 988 C CA . LEU A 1 117 ? -20.558 -0.290 16.138 1.00 92.25 117 LEU A CA 1
ATOM 989 C C . LEU A 1 117 ? -20.002 -1.447 15.291 1.00 92.25 117 LEU A C 1
ATOM 991 O O . LEU A 1 117 ? -19.284 -1.222 14.314 1.00 92.25 117 LEU A O 1
ATOM 995 N N . LYS A 1 118 ? -20.407 -2.687 15.598 1.00 92.06 118 LYS A N 1
ATOM 996 C CA . LYS A 1 118 ? -20.049 -3.884 14.821 1.00 92.06 118 LYS A CA 1
ATOM 997 C C . LYS A 1 118 ? -20.529 -3.807 13.376 1.00 92.06 118 LYS A C 1
ATOM 999 O O . LYS A 1 118 ? -19.761 -4.117 12.469 1.00 92.06 118 LYS A O 1
ATOM 1004 N N . LYS A 1 119 ? -21.771 -3.375 13.138 1.00 94.31 119 LYS A N 1
ATOM 1005 C CA . LYS A 1 119 ? -22.332 -3.257 11.782 1.00 94.31 119 LYS A CA 1
ATOM 1006 C C . LYS A 1 119 ? -21.485 -2.334 10.902 1.00 94.31 119 LYS A C 1
ATOM 1008 O O . LYS A 1 119 ? -21.130 -2.711 9.788 1.00 94.31 119 LYS A O 1
ATOM 1013 N N . TYR A 1 120 ? -21.121 -1.159 11.407 1.00 94.88 120 TYR A N 1
ATOM 1014 C CA . TYR A 1 120 ? -20.294 -0.197 10.670 1.00 94.88 120 TYR A CA 1
ATOM 1015 C C . TYR A 1 120 ? -18.850 -0.687 10.481 1.00 94.88 120 TYR A C 1
ATOM 1017 O O . TYR A 1 120 ? -18.260 -0.480 9.421 1.00 94.88 120 TYR A O 1
ATOM 1025 N N . ALA A 1 121 ? -18.298 -1.409 11.458 1.00 92.31 121 ALA A N 1
ATOM 1026 C CA . ALA A 1 121 ? -16.977 -2.023 11.339 1.00 92.31 121 ALA A CA 1
ATOM 1027 C C . ALA A 1 121 ? -16.935 -3.172 10.307 1.00 92.31 121 ALA A C 1
ATOM 1029 O O . ALA A 1 121 ? -15.934 -3.363 9.619 1.00 92.31 121 ALA A O 1
ATOM 1030 N N . VAL A 1 122 ? -18.031 -3.920 10.136 1.00 93.50 122 VAL A N 1
ATOM 1031 C CA . VAL A 1 122 ? -18.159 -4.901 9.043 1.00 93.50 122 VAL A CA 1
ATOM 1032 C C . VAL A 1 122 ? -18.201 -4.200 7.685 1.00 93.50 122 VAL A C 1
ATOM 1034 O O . VAL A 1 122 ? -17.537 -4.650 6.752 1.00 93.50 122 VAL A O 1
ATOM 1037 N N . ILE A 1 123 ? -18.932 -3.088 7.573 1.00 94.00 123 ILE A N 1
ATOM 1038 C CA . ILE A 1 123 ? -18.994 -2.299 6.335 1.00 94.00 123 ILE A CA 1
ATOM 1039 C C . ILE A 1 123 ? -17.602 -1.779 5.963 1.00 94.00 123 ILE A C 1
ATOM 1041 O O . ILE A 1 123 ? -17.172 -1.970 4.827 1.00 94.00 123 ILE A O 1
ATOM 1045 N N . SER A 1 124 ? -16.860 -1.195 6.911 1.00 93.38 124 SER A N 1
ATOM 1046 C CA . SER A 1 124 ? -15.500 -0.713 6.637 1.00 93.38 124 SER A CA 1
ATOM 1047 C C . SER A 1 124 ? -14.566 -1.839 6.191 1.00 93.38 124 SER A C 1
ATOM 1049 O O . SER A 1 124 ? -13.836 -1.677 5.214 1.00 93.38 124 SER A O 1
ATOM 1051 N N . ARG A 1 125 ? -14.643 -3.009 6.836 1.00 92.12 125 ARG A N 1
ATOM 1052 C CA . ARG A 1 125 ? -13.890 -4.207 6.441 1.00 92.12 125 ARG A CA 1
ATOM 1053 C C . ARG A 1 125 ? -14.221 -4.651 5.015 1.00 92.12 125 ARG A C 1
ATOM 1055 O O . ARG A 1 125 ? -13.303 -4.958 4.257 1.00 9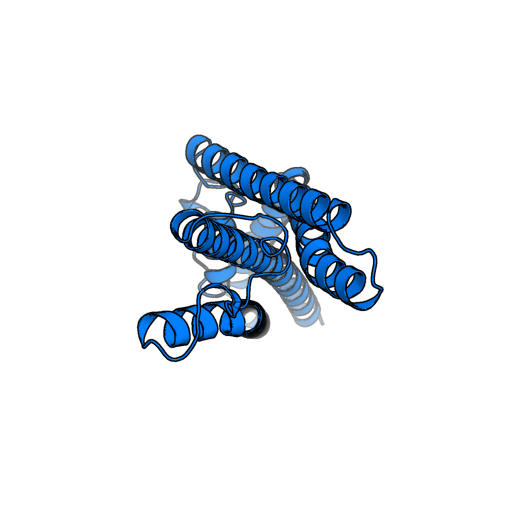2.12 125 ARG A O 1
ATOM 1062 N N . LEU A 1 126 ? -15.499 -4.684 4.636 1.00 94.19 126 LEU A N 1
ATOM 1063 C CA . LEU A 1 126 ? -15.916 -5.042 3.277 1.00 94.19 126 LEU A CA 1
ATOM 1064 C C . LEU A 1 126 ? -15.389 -4.039 2.245 1.00 94.19 126 LEU A C 1
ATOM 1066 O O . LEU A 1 126 ? -14.836 -4.461 1.232 1.00 94.19 126 LEU A O 1
ATOM 1070 N N . CYS A 1 127 ? -15.468 -2.734 2.523 1.00 94.38 127 CYS A N 1
ATOM 1071 C CA . CYS A 1 127 ? -14.883 -1.705 1.660 1.00 94.38 127 CYS A CA 1
ATOM 1072 C C . CYS A 1 127 ? -13.370 -1.907 1.471 1.00 94.38 127 CYS A C 1
ATOM 1074 O O . CYS A 1 127 ? -12.885 -1.828 0.344 1.00 94.38 127 CYS A O 1
ATOM 1076 N N . THR A 1 128 ? -12.634 -2.226 2.542 1.00 92.94 128 THR A N 1
ATOM 1077 C CA . THR A 1 128 ? -11.195 -2.534 2.472 1.00 92.94 128 THR A CA 1
ATOM 1078 C C . THR A 1 128 ? -10.904 -3.765 1.607 1.00 92.94 128 THR A C 1
ATOM 1080 O O . THR A 1 128 ? -9.947 -3.762 0.837 1.00 92.94 128 THR A O 1
ATOM 1083 N N . ILE A 1 129 ? -11.716 -4.821 1.697 1.00 94.00 129 ILE A N 1
ATOM 1084 C CA . ILE A 1 129 ? -11.532 -6.026 0.872 1.00 94.00 129 ILE A CA 1
ATOM 1085 C C . ILE A 1 129 ? -11.796 -5.711 -0.602 1.00 94.00 129 ILE A C 1
ATOM 1087 O O . ILE A 1 129 ? -10.985 -6.058 -1.457 1.00 94.00 129 ILE A O 1
ATOM 1091 N N . VAL A 1 130 ? -12.901 -5.022 -0.900 1.00 96.19 130 VAL A N 1
ATOM 1092 C CA . VAL A 1 130 ? -13.268 -4.658 -2.275 1.00 96.19 130 VAL A CA 1
ATOM 1093 C C . VAL A 1 130 ? -12.195 -3.773 -2.904 1.00 96.19 130 VAL A C 1
ATOM 1095 O O . VAL A 1 130 ? -11.748 -4.067 -4.009 1.00 96.19 130 VAL A O 1
ATOM 1098 N N . ILE A 1 131 ? -11.718 -2.739 -2.198 1.00 94.50 131 ILE A N 1
ATOM 1099 C CA . ILE A 1 131 ? -10.674 -1.864 -2.745 1.00 94.50 131 ILE A CA 1
ATOM 1100 C C . ILE A 1 131 ? -9.357 -2.619 -2.948 1.00 94.50 131 ILE A C 1
ATOM 1102 O O . ILE A 1 131 ? -8.678 -2.390 -3.945 1.00 94.50 131 ILE A O 1
ATOM 1106 N N . ALA A 1 132 ? -9.010 -3.546 -2.047 1.00 94.81 132 ALA A N 1
ATOM 1107 C CA . ALA A 1 132 ? -7.801 -4.347 -2.178 1.00 94.81 132 ALA A CA 1
ATOM 1108 C C . ALA A 1 132 ? -7.852 -5.219 -3.434 1.00 94.81 132 ALA A C 1
ATOM 1110 O O . ALA A 1 132 ? -6.902 -5.226 -4.213 1.00 94.81 132 ALA A O 1
ATOM 1111 N N . ILE A 1 133 ? -8.980 -5.896 -3.664 1.00 95.81 133 ILE A N 1
ATOM 1112 C CA . ILE A 1 133 ? -9.201 -6.693 -4.875 1.00 95.81 133 ILE A CA 1
ATOM 1113 C C . ILE A 1 133 ? -9.079 -5.805 -6.115 1.00 95.81 133 ILE A C 1
ATOM 1115 O O . ILE A 1 133 ? -8.333 -6.150 -7.025 1.00 95.81 133 ILE A O 1
ATOM 1119 N N . SER A 1 134 ? -9.735 -4.642 -6.138 1.00 94.75 134 SER A N 1
ATOM 1120 C CA . SER A 1 134 ? -9.676 -3.724 -7.281 1.00 94.75 134 SER A CA 1
ATOM 1121 C C . SER A 1 134 ? -8.250 -3.258 -7.595 1.00 94.75 134 SER A C 1
ATOM 1123 O O . SER A 1 134 ? -7.835 -3.308 -8.750 1.00 94.75 134 SER A O 1
ATOM 1125 N N . PHE A 1 135 ? -7.476 -2.853 -6.583 1.00 93.50 135 PHE A N 1
ATOM 1126 C CA . PHE A 1 135 ? -6.093 -2.392 -6.763 1.00 93.50 135 PHE A CA 1
ATOM 1127 C C . PHE A 1 135 ? -5.159 -3.509 -7.244 1.00 93.50 135 PHE A C 1
ATOM 1129 O O . PHE A 1 135 ? -4.345 -3.290 -8.144 1.00 93.50 135 PHE A O 1
ATOM 1136 N N . TYR A 1 136 ? -5.272 -4.715 -6.680 1.00 94.25 136 TYR A N 1
ATOM 1137 C CA . TYR A 1 136 ? -4.433 -5.839 -7.098 1.00 94.25 136 TYR A CA 1
ATOM 1138 C C . TYR A 1 136 ? -4.828 -6.394 -8.469 1.00 94.25 136 TYR A C 1
ATOM 1140 O O . TYR A 1 136 ? -3.942 -6.756 -9.239 1.00 94.25 136 TYR A O 1
ATOM 1148 N N . LEU A 1 137 ? -6.119 -6.408 -8.817 1.00 94.00 137 LEU A N 1
ATOM 1149 C CA . LEU A 1 137 ? -6.560 -6.749 -10.172 1.00 94.00 137 LEU A CA 1
ATOM 1150 C C . LEU A 1 137 ? -6.026 -5.741 -11.188 1.00 94.00 137 LEU A C 1
ATOM 1152 O O . LEU A 1 137 ? -5.456 -6.148 -12.195 1.00 94.00 137 LEU A O 1
ATOM 1156 N N . TYR A 1 138 ? -6.144 -4.442 -10.903 1.00 90.38 138 TYR A N 1
ATOM 1157 C CA . TYR A 1 138 ? -5.578 -3.395 -11.754 1.00 90.38 138 TYR A CA 1
ATOM 1158 C C . TYR A 1 138 ? -4.063 -3.571 -11.938 1.00 90.38 138 TYR A C 1
ATOM 1160 O O . TYR A 1 138 ? -3.569 -3.576 -13.062 1.00 90.38 138 TYR A O 1
ATOM 1168 N N . SER A 1 139 ? -3.338 -3.827 -10.845 1.00 89.94 139 SER A N 1
ATOM 1169 C CA . SER A 1 139 ? -1.899 -4.123 -10.878 1.00 89.94 139 SER A CA 1
ATOM 1170 C C . SER A 1 139 ? -1.563 -5.333 -11.756 1.00 89.94 139 SER A C 1
ATOM 1172 O O . SER A 1 139 ? -0.591 -5.300 -12.506 1.00 89.94 139 SER A O 1
ATOM 1174 N N . ALA A 1 140 ? -2.367 -6.398 -11.688 1.00 90.00 140 ALA A N 1
ATOM 1175 C CA . ALA A 1 140 ? -2.184 -7.583 -12.520 1.00 90.00 140 ALA A CA 1
ATOM 1176 C C . ALA A 1 140 ? -2.430 -7.282 -14.007 1.00 90.00 140 ALA A C 1
ATOM 1178 O O . ALA A 1 140 ? -1.662 -7.738 -14.852 1.00 90.00 140 ALA A O 1
ATOM 1179 N N . PHE A 1 141 ? -3.450 -6.479 -14.330 1.00 88.81 141 PHE A N 1
ATOM 1180 C CA . PHE A 1 141 ? -3.735 -6.065 -15.707 1.00 88.81 141 PHE A CA 1
ATOM 1181 C C . PHE A 1 141 ? -2.606 -5.242 -16.331 1.00 88.81 141 PHE A C 1
ATOM 1183 O O . PHE A 1 141 ? -2.320 -5.439 -17.509 1.00 88.81 141 PHE A O 1
ATOM 1190 N N . LEU A 1 142 ? -1.929 -4.386 -15.559 1.00 84.12 142 LEU A N 1
ATOM 1191 C CA . LEU A 1 142 ? -0.785 -3.612 -16.056 1.00 84.12 142 LEU A CA 1
ATOM 1192 C C . LEU A 1 142 ? 0.391 -4.497 -16.499 1.00 84.12 142 LEU A C 1
ATOM 1194 O O . LEU A 1 142 ? 1.133 -4.137 -17.407 1.00 84.12 142 LEU A O 1
ATOM 1198 N N . ILE A 1 143 ? 0.564 -5.660 -15.872 1.00 83.12 143 ILE A N 1
ATOM 1199 C CA . ILE A 1 143 ? 1.739 -6.526 -16.070 1.00 83.12 143 ILE A CA 1
ATOM 1200 C C . ILE A 1 143 ? 1.442 -7.676 -17.026 1.00 83.12 143 ILE A C 1
ATOM 1202 O O . ILE A 1 143 ? 2.354 -8.228 -17.643 1.00 83.12 143 ILE A O 1
ATOM 1206 N N . LEU A 1 144 ? 0.164 -8.023 -17.179 1.00 86.56 144 LEU A N 1
ATOM 1207 C CA . LEU A 1 144 ? -0.293 -9.111 -18.030 1.00 86.56 144 LEU A CA 1
ATOM 1208 C C . LEU A 1 144 ? 0.294 -9.064 -19.457 1.00 86.56 144 LEU A C 1
ATOM 1210 O O . LEU A 1 144 ? 0.751 -10.116 -19.904 1.00 86.56 144 LEU A O 1
ATOM 1214 N N . PRO A 1 145 ? 0.376 -7.913 -20.162 1.00 84.19 145 PRO A N 1
ATOM 1215 C CA . PRO A 1 145 ? 0.967 -7.860 -21.503 1.00 84.19 145 PRO A CA 1
ATOM 1216 C C . PRO A 1 145 ? 2.439 -8.291 -21.531 1.00 84.19 145 PRO A C 1
ATOM 1218 O O . PRO A 1 145 ? 2.827 -9.098 -22.374 1.00 84.19 145 PRO A O 1
ATOM 1221 N N . SER A 1 146 ? 3.239 -7.814 -20.574 1.00 81.25 146 SER A N 1
ATOM 1222 C CA . SER A 1 146 ? 4.660 -8.163 -20.435 1.00 81.25 146 SER A CA 1
ATOM 1223 C C . SER A 1 146 ? 4.854 -9.631 -20.046 1.00 81.25 146 SER A C 1
ATOM 1225 O O . SER A 1 146 ? 5.810 -10.280 -20.456 1.00 81.25 146 SER A O 1
ATOM 1227 N N . PHE A 1 147 ? 3.934 -10.188 -19.257 1.00 81.31 147 PHE A N 1
ATOM 1228 C CA . PHE A 1 147 ? 3.981 -11.599 -18.877 1.00 81.31 147 PHE A CA 1
ATOM 1229 C C . PHE A 1 147 ? 3.602 -12.522 -20.046 1.00 81.31 147 PHE A C 1
ATOM 1231 O O . PHE A 1 147 ? 4.214 -13.573 -20.242 1.00 81.31 147 PHE A O 1
ATOM 1238 N N . LEU A 1 148 ? 2.608 -12.122 -20.845 1.00 84.50 148 LEU A N 1
ATOM 1239 C CA . LEU A 1 148 ? 2.185 -12.851 -22.041 1.00 84.50 148 LEU A CA 1
ATOM 1240 C C . LEU A 1 148 ? 3.260 -12.833 -23.130 1.00 84.50 148 LEU A C 1
ATOM 1242 O O . LEU A 1 148 ? 3.495 -13.872 -23.745 1.00 84.50 148 LEU A O 1
ATOM 1246 N N . SER A 1 149 ? 3.943 -11.704 -23.338 1.00 80.56 149 SER A N 1
ATOM 1247 C CA . SER A 1 149 ? 5.038 -11.616 -24.311 1.00 80.56 149 SER A CA 1
ATOM 1248 C C . SER A 1 149 ? 6.202 -12.543 -23.938 1.00 80.56 149 SER A C 1
ATOM 1250 O O . SER A 1 149 ? 6.692 -13.280 -24.791 1.00 80.56 149 SER A O 1
ATOM 1252 N N . ILE A 1 150 ? 6.576 -12.623 -22.654 1.00 79.75 150 ILE A N 1
ATOM 1253 C CA . ILE A 1 150 ? 7.557 -13.607 -22.157 1.00 79.75 150 ILE A CA 1
ATOM 1254 C C . ILE A 1 150 ? 7.126 -15.035 -22.485 1.00 79.75 150 ILE A C 1
ATOM 1256 O O . ILE A 1 150 ? 7.926 -15.837 -22.968 1.00 79.75 150 ILE A O 1
ATOM 1260 N N . PHE A 1 151 ? 5.865 -15.370 -22.210 1.00 83.00 151 PHE A N 1
ATOM 1261 C CA . PHE A 1 151 ? 5.356 -16.710 -22.470 1.00 83.00 151 PHE A CA 1
ATOM 1262 C C . PHE A 1 151 ? 5.437 -17.037 -23.965 1.00 83.00 151 PHE A C 1
ATOM 1264 O O . PHE A 1 151 ? 5.970 -18.075 -24.344 1.00 83.00 151 PHE A O 1
ATOM 1271 N N . GLN A 1 152 ? 4.994 -16.124 -24.829 1.00 83.81 152 GLN A N 1
ATOM 1272 C CA . GLN A 1 152 ? 5.090 -16.292 -26.278 1.00 83.81 152 GLN A CA 1
ATOM 1273 C C . GLN A 1 152 ? 6.538 -16.478 -26.749 1.00 83.81 152 GLN A C 1
ATOM 1275 O O . GLN A 1 152 ? 6.790 -17.330 -27.601 1.00 83.81 152 GLN A O 1
ATOM 1280 N N . TYR A 1 153 ? 7.488 -15.747 -26.162 1.00 81.44 153 TYR A N 1
ATOM 1281 C CA . TYR A 1 153 ? 8.910 -15.875 -26.472 1.00 81.44 153 TYR A CA 1
ATOM 1282 C C . TYR A 1 153 ? 9.467 -17.256 -26.092 1.00 81.44 153 TYR A C 1
ATOM 1284 O O . TYR A 1 153 ? 10.099 -17.916 -26.912 1.00 81.44 153 TYR A 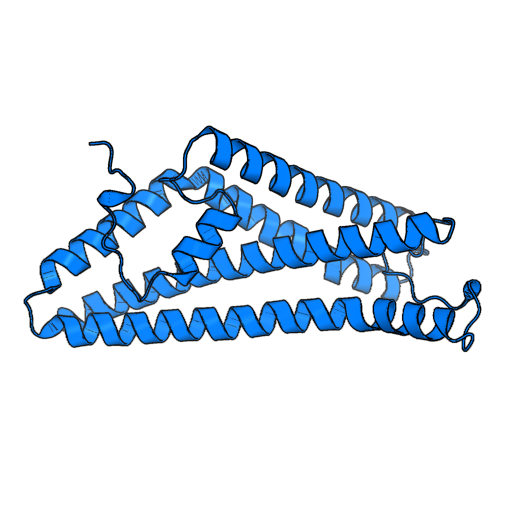O 1
ATOM 1292 N N . ILE A 1 154 ? 9.177 -17.744 -24.879 1.00 81.44 154 ILE A N 1
ATOM 1293 C CA . ILE A 1 154 ? 9.649 -19.057 -24.394 1.00 81.44 154 ILE A CA 1
ATOM 1294 C C . ILE A 1 154 ? 9.148 -20.204 -25.283 1.00 81.44 154 ILE A C 1
ATOM 1296 O O . ILE A 1 154 ? 9.874 -21.170 -25.514 1.00 81.44 154 ILE A O 1
ATOM 1300 N N . PHE A 1 155 ? 7.920 -20.101 -25.795 1.00 85.25 155 PHE A N 1
ATOM 1301 C CA . PHE A 1 155 ? 7.339 -21.097 -26.698 1.00 85.25 155 PHE A CA 1
ATOM 1302 C C . PHE A 1 155 ? 7.741 -20.909 -28.172 1.00 85.25 155 PHE A C 1
ATOM 1304 O O . PHE A 1 155 ? 7.309 -21.688 -29.021 1.00 85.25 155 PHE A O 1
ATOM 1311 N N . GLY A 1 156 ? 8.577 -1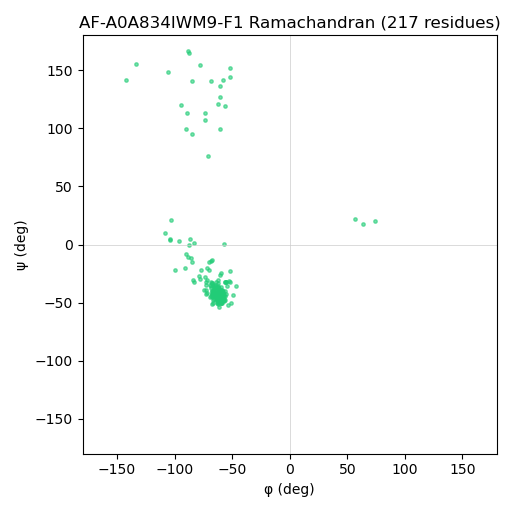9.914 -28.483 1.00 81.12 156 GLY A N 1
ATOM 1312 C CA . GLY A 1 156 ? 9.088 -19.663 -29.831 1.00 81.12 156 GLY A CA 1
ATOM 1313 C C . GLY A 1 156 ? 8.068 -19.046 -30.788 1.00 81.12 156 GLY A C 1
ATOM 1314 O O . GLY A 1 156 ? 8.234 -19.156 -32.000 1.00 81.12 156 GLY A O 1
ATOM 1315 N N . PHE A 1 157 ? 7.005 -18.420 -30.271 1.00 80.94 157 PHE A N 1
ATOM 1316 C CA . PHE A 1 157 ? 6.003 -17.741 -31.098 1.00 80.94 157 PHE A CA 1
ATOM 1317 C C . PHE A 1 157 ? 6.453 -16.358 -31.575 1.00 80.94 157 PHE A C 1
ATOM 1319 O O . PHE A 1 157 ? 5.966 -15.903 -32.606 1.00 80.94 157 PHE A O 1
ATOM 1326 N N . ILE A 1 158 ? 7.344 -15.696 -30.830 1.00 81.06 158 ILE A N 1
ATOM 1327 C CA . ILE A 1 158 ? 7.847 -14.350 -31.133 1.00 81.06 158 ILE A CA 1
ATOM 1328 C C . ILE A 1 158 ? 9.369 -14.286 -30.985 1.00 81.06 158 ILE A C 1
ATOM 1330 O O . ILE A 1 158 ? 9.959 -15.061 -30.229 1.00 81.06 158 ILE A O 1
ATOM 1334 N N . ASN A 1 159 ? 9.995 -13.339 -31.682 1.00 75.88 159 ASN A N 1
ATOM 1335 C CA . ASN A 1 159 ? 11.431 -13.064 -31.566 1.00 75.88 159 ASN A CA 1
ATOM 1336 C C . ASN A 1 159 ? 11.732 -12.047 -30.452 1.00 75.88 159 ASN A C 1
ATOM 1338 O O . ASN A 1 159 ? 10.848 -11.327 -29.993 1.00 75.88 159 ASN A O 1
ATOM 1342 N N . GLU A 1 160 ? 13.005 -11.920 -30.055 1.00 69.62 160 GLU A N 1
ATOM 1343 C CA . GLU A 1 160 ? 13.434 -10.964 -29.015 1.00 69.62 160 GLU A CA 1
ATOM 1344 C C . GLU A 1 160 ? 13.038 -9.507 -29.329 1.00 69.62 160 GLU A C 1
ATOM 1346 O O . GLU A 1 160 ? 12.725 -8.734 -28.427 1.00 69.62 160 GLU A O 1
ATOM 1351 N N . SER A 1 161 ? 12.997 -9.129 -30.610 1.00 68.69 161 SER A N 1
ATOM 1352 C CA . SER A 1 161 ? 12.603 -7.788 -31.061 1.00 68.69 161 SER A CA 1
ATOM 1353 C C . SER A 1 161 ? 11.116 -7.468 -30.875 1.00 68.69 161 SER A C 1
ATOM 1355 O O . SER A 1 161 ? 10.727 -6.311 -30.994 1.00 68.69 161 SER A O 1
ATOM 1357 N N . GLU A 1 162 ? 10.283 -8.481 -30.630 1.00 69.06 162 GLU A N 1
ATOM 1358 C CA . GLU A 1 162 ? 8.822 -8.373 -30.519 1.00 69.06 162 GLU A CA 1
ATOM 1359 C C . GLU A 1 162 ? 8.337 -8.450 -29.063 1.00 69.06 162 GLU A C 1
ATOM 1361 O O . GLU A 1 162 ? 7.133 -8.431 -28.798 1.00 69.06 162 GLU A O 1
ATOM 1366 N N . LEU A 1 163 ? 9.262 -8.521 -28.099 1.00 68.56 163 LEU A N 1
ATOM 1367 C CA . LEU A 1 163 ? 8.929 -8.481 -26.680 1.00 68.56 163 LEU A CA 1
ATOM 1368 C C . LEU A 1 163 ? 8.223 -7.161 -26.344 1.00 68.56 163 LEU A C 1
ATOM 1370 O O . LEU A 1 163 ? 8.727 -6.066 -26.595 1.00 68.56 163 LEU A O 1
ATOM 1374 N N . ILE A 1 164 ? 7.050 -7.269 -25.720 1.00 66.50 164 ILE A N 1
ATOM 1375 C CA . ILE A 1 164 ? 6.380 -6.123 -25.107 1.00 66.50 164 ILE A CA 1
ATOM 1376 C C . ILE A 1 164 ? 7.157 -5.797 -23.832 1.00 66.50 164 ILE A C 1
ATOM 1378 O O . ILE A 1 164 ? 7.125 -6.560 -22.859 1.00 66.50 164 ILE A O 1
ATOM 1382 N N . LEU A 1 165 ? 7.908 -4.696 -23.870 1.00 63.44 165 LEU A N 1
ATOM 1383 C CA . LEU A 1 165 ? 8.589 -4.159 -22.701 1.00 63.44 165 LEU A CA 1
ATOM 1384 C C . LEU A 1 165 ? 7.621 -3.272 -21.914 1.00 63.44 165 LEU A C 1
ATOM 1386 O O . LEU A 1 165 ? 6.887 -2.490 -22.525 1.00 63.44 165 LEU A O 1
ATOM 1390 N N . PRO A 1 166 ? 7.652 -3.323 -20.570 1.00 63.12 166 PRO A N 1
ATOM 1391 C CA . PRO A 1 166 ? 7.082 -2.249 -19.777 1.00 63.12 166 PRO A CA 1
ATOM 1392 C C . PRO A 1 166 ? 7.636 -0.907 -20.240 1.00 63.12 166 PRO A C 1
ATOM 1394 O O . PRO A 1 166 ? 8.808 -0.808 -20.624 1.00 63.12 166 PRO A O 1
ATOM 1397 N N . LEU A 1 167 ? 6.802 0.128 -20.207 1.00 55.41 167 LEU A N 1
ATOM 1398 C CA . LEU A 1 167 ? 7.096 1.393 -20.875 1.00 55.41 167 LEU A CA 1
ATOM 1399 C C . LEU A 1 167 ? 8.422 2.027 -20.439 1.00 55.41 167 LEU A C 1
ATOM 1401 O O . LEU A 1 167 ? 9.110 2.656 -21.241 1.00 55.41 167 LEU A O 1
ATOM 1405 N N . CYS A 1 168 ? 8.799 1.825 -19.175 1.00 54.69 168 CYS A N 1
ATOM 1406 C CA . CYS A 1 168 ? 10.058 2.318 -18.638 1.00 54.69 168 CYS A CA 1
ATOM 1407 C C . CYS A 1 168 ? 11.286 1.542 -19.118 1.00 54.69 168 CYS A C 1
ATOM 1409 O O . CYS A 1 168 ? 12.368 2.116 -19.189 1.00 54.69 168 CYS A O 1
ATOM 1411 N N . LEU A 1 169 ? 11.132 0.259 -19.452 1.00 58.09 169 LEU A N 1
ATOM 1412 C CA . LEU A 1 169 ? 12.214 -0.621 -19.891 1.00 58.09 169 LEU A CA 1
ATOM 1413 C C . LEU A 1 169 ? 12.406 -0.612 -21.404 1.00 58.09 169 LEU A C 1
ATOM 1415 O O . LEU A 1 169 ? 13.498 -0.938 -21.852 1.00 58.09 169 LEU A O 1
ATOM 1419 N N . HIS A 1 170 ? 11.400 -0.188 -22.179 1.00 60.16 170 HIS A N 1
ATOM 1420 C CA . HIS A 1 170 ? 11.490 -0.088 -23.642 1.00 60.16 170 HIS A CA 1
ATOM 1421 C C . HIS A 1 170 ? 12.720 0.708 -24.112 1.00 60.16 170 HIS A C 1
ATOM 1423 O O . HIS A 1 170 ? 13.319 0.396 -25.137 1.00 60.16 170 HIS A O 1
ATOM 1429 N N . TYR A 1 171 ? 13.134 1.700 -23.321 1.00 56.28 171 TYR A N 1
ATOM 1430 C CA . TYR A 1 171 ? 14.274 2.566 -23.618 1.00 56.28 171 TYR A CA 1
ATOM 1431 C C . TYR A 1 171 ? 15.624 2.039 -23.114 1.00 56.28 171 TYR A C 1
ATOM 1433 O O . TYR A 1 171 ? 16.669 2.571 -23.486 1.00 56.28 171 TYR A O 1
ATOM 1441 N N . PHE A 1 172 ? 15.632 0.993 -22.286 1.00 57.88 172 PHE A N 1
ATOM 1442 C CA . PHE A 1 172 ? 16.860 0.328 -21.874 1.00 57.88 172 PHE A CA 1
ATOM 1443 C C . PHE A 1 172 ? 17.161 -0.789 -22.882 1.00 57.88 172 PHE A C 1
ATOM 1445 O O . PHE A 1 172 ? 16.607 -1.886 -22.815 1.00 57.88 172 PHE A O 1
ATOM 1452 N N . GLN A 1 173 ? 18.062 -0.526 -23.833 1.00 54.88 173 GLN A N 1
ATOM 1453 C CA . GLN A 1 173 ? 18.673 -1.579 -24.650 1.00 54.88 173 GLN A CA 1
ATOM 1454 C C . GLN A 1 173 ? 19.422 -2.534 -23.721 1.00 54.88 173 GLN A C 1
ATOM 1456 O O . GLN A 1 173 ? 20.525 -2.236 -23.262 1.00 54.88 173 GLN A O 1
ATOM 1461 N N . THR A 1 174 ? 18.807 -3.668 -23.396 1.00 57.59 174 THR A N 1
ATOM 1462 C CA . THR A 1 174 ? 19.364 -4.565 -22.389 1.00 57.59 174 THR A CA 1
ATOM 1463 C C . THR A 1 174 ? 19.174 -6.028 -22.750 1.00 57.59 174 THR A C 1
ATOM 1465 O O . THR A 1 174 ? 18.129 -6.431 -23.248 1.00 57.59 174 THR A O 1
ATOM 1468 N N . ASN A 1 175 ? 20.200 -6.832 -22.452 1.00 67.31 175 ASN A N 1
ATOM 1469 C CA . ASN A 1 175 ? 20.164 -8.291 -22.562 1.00 67.31 175 ASN A CA 1
ATOM 1470 C C . ASN A 1 175 ? 18.948 -8.875 -21.819 1.00 67.31 175 ASN A C 1
ATOM 1472 O O . ASN A 1 175 ? 18.555 -8.348 -20.775 1.00 67.31 175 ASN A O 1
ATOM 1476 N N . LEU A 1 176 ? 18.452 -10.034 -22.269 1.00 69.50 176 LEU A N 1
ATOM 1477 C CA . LEU A 1 176 ? 17.275 -10.727 -21.717 1.00 69.50 176 LEU A CA 1
ATOM 1478 C C . LEU A 1 176 ? 17.246 -10.841 -20.178 1.00 69.50 176 LEU A C 1
AT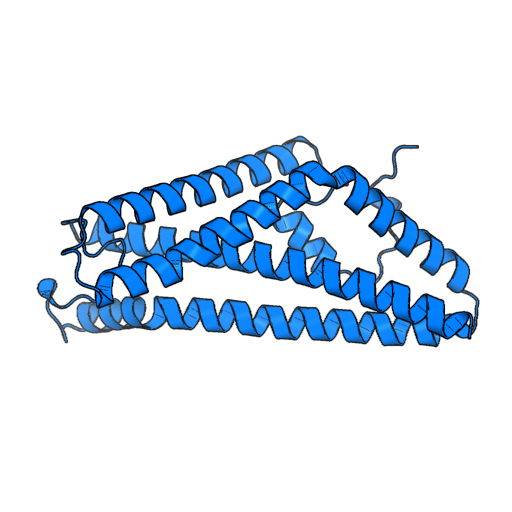OM 1480 O O . LEU A 1 176 ? 16.194 -10.732 -19.556 1.00 69.50 176 LEU A O 1
ATOM 1484 N N . MET A 1 177 ? 18.403 -11.025 -19.535 1.00 72.69 177 MET A N 1
ATOM 1485 C CA . MET A 1 177 ? 18.489 -11.117 -18.069 1.00 72.69 177 MET A CA 1
ATOM 1486 C C . MET A 1 177 ? 18.102 -9.811 -17.364 1.00 72.69 177 MET A C 1
ATOM 1488 O O . MET A 1 177 ? 17.422 -9.836 -16.343 1.00 72.69 177 MET A O 1
ATOM 1492 N N . HIS A 1 178 ? 18.499 -8.664 -17.912 1.00 72.38 178 HIS A N 1
ATOM 1493 C CA . HIS A 1 178 ? 18.149 -7.360 -17.350 1.00 72.38 178 HIS A CA 1
ATOM 1494 C C . HIS A 1 178 ? 16.668 -7.039 -17.577 1.00 72.38 178 HIS A C 1
ATOM 1496 O O . HIS A 1 178 ? 16.046 -6.411 -16.724 1.00 72.38 178 HIS A O 1
ATOM 1502 N N . TYR A 1 179 ? 16.091 -7.538 -18.674 1.00 71.81 179 TYR A N 1
ATOM 1503 C CA . TYR A 1 179 ? 14.661 -7.439 -18.953 1.00 71.81 179 TYR A CA 1
ATOM 1504 C C . TYR A 1 179 ? 13.812 -8.145 -17.881 1.00 71.81 179 TYR A C 1
ATOM 1506 O O . TYR A 1 179 ? 12.928 -7.519 -17.293 1.00 71.81 179 TYR A O 1
ATOM 1514 N N . TYR A 1 180 ? 14.133 -9.400 -17.535 1.00 76.25 180 TYR A N 1
ATOM 1515 C CA . TYR A 1 180 ? 13.428 -10.117 -16.462 1.00 76.25 180 TYR A CA 1
ATOM 1516 C C . TYR A 1 180 ? 13.549 -9.416 -15.110 1.00 76.25 180 TYR A C 1
ATOM 1518 O O . TYR A 1 180 ? 12.567 -9.282 -14.380 1.00 76.25 180 TYR A O 1
ATOM 1526 N N . VAL A 1 181 ? 14.755 -8.954 -14.773 1.00 80.56 181 VAL A N 1
ATOM 1527 C CA . VAL A 1 181 ? 14.999 -8.241 -13.514 1.00 80.56 181 VAL A CA 1
ATOM 1528 C C . VAL A 1 181 ? 14.199 -6.938 -13.466 1.00 80.56 181 VAL A C 1
ATOM 1530 O O . VAL A 1 181 ? 13.589 -6.645 -12.439 1.00 80.56 181 VAL A O 1
ATOM 1533 N N . GLY A 1 182 ? 14.140 -6.195 -14.571 1.00 80.00 182 GLY A N 1
ATOM 1534 C CA . GLY A 1 182 ? 13.360 -4.966 -14.676 1.00 80.00 182 GLY A CA 1
ATOM 1535 C C . GLY A 1 182 ? 11.869 -5.190 -14.418 1.00 80.00 182 GLY A C 1
ATOM 1536 O O . GLY A 1 182 ? 11.303 -4.513 -13.561 1.00 80.00 182 GLY A O 1
ATOM 1537 N N . ILE A 1 183 ? 11.254 -6.178 -15.081 1.00 81.00 183 ILE A N 1
ATOM 1538 C CA . ILE A 1 183 ? 9.833 -6.520 -14.875 1.00 81.00 183 ILE A CA 1
ATOM 1539 C C . ILE A 1 183 ? 9.563 -6.896 -13.420 1.00 81.00 183 ILE A C 1
ATOM 1541 O O . ILE A 1 183 ? 8.581 -6.444 -12.831 1.00 81.00 183 ILE A O 1
ATOM 1545 N N . CYS A 1 184 ? 10.438 -7.703 -12.818 1.00 84.88 184 CYS A N 1
ATOM 1546 C CA . CYS A 1 184 ? 10.306 -8.087 -11.417 1.00 84.88 184 CYS A CA 1
ATOM 1547 C C . CYS A 1 184 ? 10.346 -6.868 -10.486 1.00 84.88 184 CYS A C 1
ATOM 1549 O O . CYS A 1 184 ? 9.532 -6.774 -9.569 1.00 84.88 184 CYS A O 1
ATOM 1551 N N . ILE A 1 185 ? 11.268 -5.928 -10.714 1.00 86.44 185 ILE A N 1
ATOM 1552 C CA . ILE A 1 185 ? 11.372 -4.722 -9.887 1.00 86.44 185 ILE A CA 1
ATOM 1553 C C . ILE A 1 185 ? 10.139 -3.832 -10.063 1.00 86.44 185 ILE A C 1
ATOM 1555 O O . ILE A 1 185 ? 9.575 -3.368 -9.072 1.00 86.44 185 ILE A O 1
ATOM 1559 N N . GLU A 1 186 ? 9.687 -3.624 -11.297 1.00 84.69 186 GLU A N 1
ATOM 1560 C CA . GLU A 1 186 ? 8.497 -2.824 -11.582 1.00 84.69 186 GLU A CA 1
ATOM 1561 C C . GLU A 1 186 ? 7.243 -3.430 -10.947 1.00 84.69 186 GLU A C 1
ATOM 1563 O O . GLU A 1 186 ? 6.476 -2.718 -10.299 1.00 84.69 186 GLU A O 1
ATOM 1568 N N . TYR A 1 187 ? 7.086 -4.756 -11.009 1.00 88.12 187 TYR A N 1
ATOM 1569 C CA . TYR A 1 187 ? 6.003 -5.448 -10.317 1.00 88.12 187 TYR A CA 1
ATOM 1570 C C . TYR A 1 187 ? 6.041 -5.214 -8.806 1.00 88.12 187 TYR A C 1
ATOM 1572 O O . TYR A 1 187 ? 5.022 -4.878 -8.200 1.00 88.12 187 TYR A O 1
ATOM 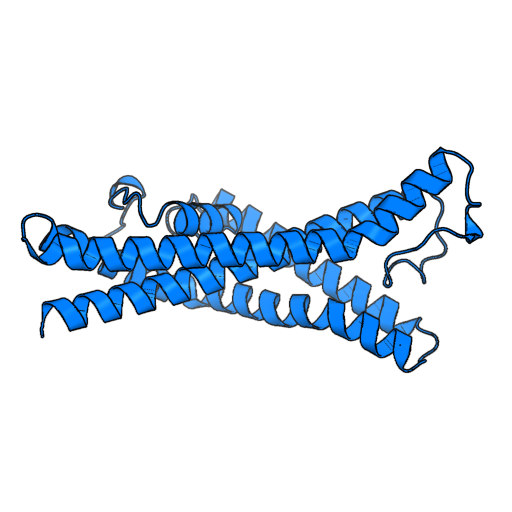1580 N N . VAL A 1 188 ? 7.219 -5.354 -8.192 1.00 91.62 188 VAL A N 1
ATOM 1581 C CA . VAL A 1 188 ? 7.393 -5.114 -6.755 1.00 91.62 188 VAL A CA 1
ATOM 1582 C C . VAL A 1 188 ? 7.008 -3.676 -6.396 1.00 91.62 188 VAL A C 1
ATOM 1584 O O . VAL A 1 188 ? 6.303 -3.467 -5.406 1.00 91.62 188 VAL A O 1
ATOM 1587 N N . ILE A 1 189 ? 7.400 -2.691 -7.209 1.00 91.00 189 ILE A N 1
ATOM 1588 C CA . ILE A 1 189 ? 7.028 -1.283 -7.009 1.00 91.00 189 ILE A CA 1
ATOM 1589 C C . ILE A 1 189 ? 5.508 -1.108 -7.102 1.00 91.00 189 ILE A C 1
ATOM 1591 O O . ILE A 1 189 ? 4.916 -0.539 -6.184 1.00 91.00 189 ILE A O 1
ATOM 1595 N N . ILE A 1 190 ? 4.862 -1.633 -8.149 1.00 90.88 190 ILE A N 1
ATOM 1596 C CA . ILE A 1 190 ? 3.407 -1.532 -8.352 1.00 90.88 190 ILE A CA 1
ATOM 1597 C C . ILE A 1 190 ? 2.643 -2.152 -7.174 1.00 90.88 190 ILE A C 1
ATOM 1599 O O . ILE A 1 190 ? 1.699 -1.549 -6.657 1.00 90.88 190 ILE A O 1
ATOM 1603 N N . VAL A 1 191 ? 3.060 -3.330 -6.703 1.00 92.75 191 VAL A N 1
ATOM 1604 C CA . VAL A 1 191 ? 2.426 -4.013 -5.565 1.00 92.75 191 VAL A CA 1
ATOM 1605 C C . VAL A 1 191 ? 2.578 -3.203 -4.281 1.00 92.75 191 VAL A C 1
ATOM 1607 O O . VAL A 1 191 ? 1.610 -3.054 -3.533 1.00 92.75 191 VAL A O 1
ATOM 1610 N N . ILE A 1 192 ? 3.761 -2.645 -4.016 1.00 93.25 192 ILE A N 1
ATOM 1611 C CA . ILE A 1 192 ? 4.005 -1.828 -2.819 1.00 93.25 192 ILE A CA 1
ATOM 1612 C C . ILE A 1 192 ? 3.185 -0.541 -2.862 1.00 93.25 192 ILE A C 1
ATOM 1614 O O . ILE A 1 192 ? 2.508 -0.216 -1.888 1.00 93.25 192 ILE A O 1
ATOM 1618 N N . VAL A 1 193 ? 3.194 0.160 -3.994 1.00 92.81 193 VAL A N 1
ATOM 1619 C CA . VAL A 1 193 ? 2.419 1.388 -4.208 1.00 92.81 193 VAL A CA 1
ATOM 1620 C C . VAL A 1 193 ? 0.922 1.115 -4.038 1.00 92.81 193 VAL A C 1
ATOM 1622 O O . VAL A 1 193 ? 0.241 1.838 -3.308 1.00 92.81 193 VAL A O 1
ATOM 1625 N N . SER A 1 194 ? 0.421 0.012 -4.594 1.00 93.94 194 SER A N 1
ATOM 1626 C CA . SER A 1 194 ? -0.962 -0.428 -4.388 1.00 93.94 194 SER A CA 1
ATOM 1627 C C . SER A 1 194 ? -1.260 -0.741 -2.924 1.00 93.94 194 SER A C 1
ATOM 1629 O O . SER A 1 194 ? -2.272 -0.288 -2.393 1.00 93.94 194 SER A O 1
ATOM 1631 N N . THR A 1 195 ? -0.358 -1.440 -2.231 1.00 94.62 195 THR A N 1
ATOM 1632 C CA . THR A 1 195 ? -0.501 -1.756 -0.800 1.00 94.62 195 THR A CA 1
ATOM 1633 C C . THR A 1 195 ? -0.584 -0.486 0.049 1.00 94.62 195 THR A C 1
ATOM 1635 O O . THR A 1 195 ? -1.409 -0.412 0.959 1.00 94.62 195 THR A O 1
ATOM 1638 N N . ILE A 1 196 ? 0.218 0.538 -0.268 1.00 94.56 196 ILE A N 1
ATOM 1639 C CA . ILE A 1 196 ? 0.161 1.863 0.366 1.00 94.56 196 ILE A CA 1
ATOM 1640 C C . ILE A 1 196 ? -1.212 2.507 0.159 1.00 94.56 196 ILE A C 1
ATOM 1642 O O . ILE A 1 196 ? -1.817 2.984 1.122 1.00 94.56 196 ILE A O 1
ATOM 1646 N N . GLY A 1 197 ? -1.718 2.505 -1.077 1.00 94.62 197 GLY A N 1
ATOM 1647 C CA . GLY A 1 197 ? -3.036 3.053 -1.399 1.00 94.62 197 GLY A CA 1
ATOM 1648 C C . GLY A 1 197 ? -4.159 2.355 -0.634 1.00 94.62 197 GLY A C 1
ATOM 1649 O O . GLY A 1 197 ? -4.974 3.019 0.010 1.00 94.62 197 GLY A O 1
ATOM 1650 N N . ILE A 1 198 ? -4.146 1.019 -0.621 1.00 95.25 198 ILE A N 1
ATOM 1651 C CA . ILE A 1 198 ? -5.107 0.194 0.123 1.00 95.25 198 ILE A CA 1
ATOM 1652 C C . ILE A 1 198 ? -5.022 0.497 1.622 1.00 95.25 198 ILE A C 1
ATOM 1654 O O . ILE A 1 198 ? -6.051 0.700 2.263 1.00 95.25 198 ILE A O 1
ATOM 1658 N N . ALA A 1 199 ? -3.817 0.573 2.193 1.00 93.56 199 ALA A N 1
ATOM 1659 C CA . ALA A 1 199 ? -3.625 0.881 3.606 1.00 93.56 199 ALA A CA 1
ATOM 1660 C C . ALA A 1 199 ? -4.210 2.253 3.964 1.00 93.56 199 ALA A C 1
ATOM 1662 O O . ALA A 1 199 ? -4.997 2.357 4.910 1.00 93.56 199 ALA A O 1
ATOM 1663 N N . ASN A 1 200 ? -3.895 3.285 3.179 1.00 92.62 200 ASN A N 1
ATOM 1664 C CA . ASN A 1 200 ? -4.397 4.637 3.403 1.00 92.62 200 ASN A CA 1
ATOM 1665 C C . ASN A 1 200 ? -5.933 4.690 3.331 1.00 92.62 200 ASN A C 1
ATOM 1667 O O . ASN A 1 200 ? -6.590 5.170 4.257 1.00 92.62 200 ASN A O 1
ATOM 1671 N N . TYR A 1 201 ? -6.513 4.113 2.274 1.00 94.00 201 TYR A N 1
ATOM 1672 C CA . TYR A 1 201 ? -7.964 4.043 2.104 1.00 94.00 201 TYR A CA 1
ATOM 1673 C C . TYR A 1 201 ? -8.639 3.258 3.234 1.00 94.00 201 TYR A C 1
ATOM 1675 O O . TYR A 1 201 ? -9.643 3.704 3.788 1.00 94.00 201 TYR A O 1
ATOM 1683 N N . SER A 1 202 ? -8.073 2.111 3.619 1.00 92.88 202 SER A N 1
ATOM 1684 C CA . SER A 1 202 ? -8.634 1.246 4.660 1.00 92.88 202 SER A CA 1
ATOM 1685 C C . SER A 1 202 ? -8.752 1.959 6.004 1.00 92.88 202 SER A C 1
ATOM 1687 O O . SER A 1 202 ? -9.756 1.809 6.701 1.00 92.88 202 SER A O 1
ATOM 1689 N N . MET A 1 203 ? -7.759 2.779 6.363 1.00 90.38 203 MET A N 1
ATOM 1690 C CA . MET A 1 203 ? -7.816 3.571 7.588 1.00 90.38 203 MET A CA 1
ATOM 1691 C C . MET A 1 203 ? -8.793 4.720 7.475 1.00 90.38 203 MET A C 1
ATOM 1693 O O . MET A 1 203 ? -9.564 4.928 8.404 1.00 90.38 203 MET A O 1
ATOM 1697 N N . PHE A 1 204 ? -8.801 5.427 6.347 1.00 92.56 204 PHE A N 1
ATOM 1698 C CA . PHE A 1 204 ? -9.745 6.512 6.110 1.00 92.56 204 PHE A CA 1
ATOM 1699 C C . PHE A 1 204 ? -11.203 6.042 6.216 1.00 92.56 204 PHE A C 1
ATOM 1701 O O . PHE A 1 204 ? -12.008 6.637 6.928 1.00 92.56 204 PHE A O 1
ATOM 1708 N N . VAL A 1 205 ? -11.548 4.927 5.570 1.00 94.75 205 VAL A N 1
ATOM 1709 C CA . VAL A 1 205 ? -12.905 4.378 5.653 1.00 94.75 205 VAL A CA 1
ATOM 1710 C C . VAL A 1 205 ? -13.203 3.865 7.056 1.00 94.75 205 VAL A C 1
ATOM 1712 O O . VAL A 1 205 ? -14.292 4.103 7.571 1.00 94.75 205 VAL A O 1
ATOM 1715 N N . ALA A 1 206 ? -12.257 3.188 7.708 1.00 92.56 206 ALA A N 1
ATOM 1716 C CA . ALA A 1 206 ? -12.495 2.657 9.044 1.00 92.56 206 ALA A CA 1
ATOM 1717 C C . ALA A 1 206 ? -12.713 3.756 10.095 1.00 92.56 206 ALA A C 1
ATOM 1719 O O . ALA A 1 206 ? -13.541 3.570 10.986 1.00 92.56 206 ALA A O 1
ATOM 1720 N N . THR A 1 207 ? -12.032 4.900 9.988 1.00 92.69 207 THR A N 1
ATOM 1721 C CA . THR A 1 207 ? -12.247 6.042 10.888 1.00 92.69 207 THR A CA 1
ATOM 1722 C C . THR A 1 207 ? -13.575 6.738 10.619 1.00 92.69 207 THR A C 1
ATOM 1724 O O . THR A 1 207 ? -14.297 7.032 11.571 1.00 92.69 207 THR A O 1
ATOM 1727 N N . ILE A 1 208 ? -13.948 6.932 9.350 1.00 95.56 208 ILE A N 1
ATOM 1728 C CA . ILE A 1 208 ? -15.248 7.510 8.979 1.00 95.56 208 ILE A CA 1
ATOM 1729 C C . ILE A 1 208 ? -16.393 6.627 9.462 1.00 95.56 208 ILE A C 1
ATOM 1731 O O . ILE A 1 208 ? -17.292 7.112 10.141 1.00 95.56 208 ILE A O 1
ATOM 1735 N N . GLN A 1 209 ? -16.355 5.329 9.159 1.00 94.94 209 GLN A N 1
ATOM 1736 C CA . GLN A 1 209 ? -17.419 4.406 9.560 1.00 94.94 209 GLN A CA 1
ATOM 1737 C C . GLN A 1 209 ? -17.528 4.311 11.085 1.00 94.94 209 GLN A C 1
ATOM 1739 O O . GLN A 1 209 ? -18.636 4.263 11.614 1.00 94.94 209 GLN A O 1
ATOM 1744 N N . HIS A 1 210 ? -16.400 4.356 11.802 1.00 93.69 210 HIS A N 1
ATOM 1745 C CA . HIS A 1 210 ? -16.404 4.419 13.261 1.00 93.69 210 HIS A CA 1
ATOM 1746 C C . HIS A 1 210 ? -17.068 5.702 13.782 1.00 93.69 210 HIS A C 1
ATOM 1748 O O . HIS A 1 210 ? -17.919 5.637 14.664 1.00 93.69 210 HIS A O 1
ATOM 1754 N N . ALA A 1 211 ? -16.733 6.866 13.217 1.00 94.88 211 ALA A N 1
ATOM 1755 C CA . ALA A 1 211 ? -17.367 8.130 13.587 1.00 94.88 211 ALA A CA 1
ATOM 1756 C C . ALA A 1 211 ? -18.878 8.119 13.295 1.00 94.88 211 ALA A C 1
ATOM 1758 O O . ALA A 1 211 ? -19.671 8.484 14.160 1.00 94.88 211 ALA A O 1
ATOM 1759 N N . CYS A 1 212 ? -19.294 7.634 12.120 1.00 95.69 212 CYS A N 1
ATOM 1760 C CA . CYS A 1 212 ? -20.706 7.474 11.769 1.00 95.69 212 CYS A CA 1
ATOM 1761 C C . CYS A 1 212 ? -21.449 6.555 12.748 1.00 95.69 212 CYS A C 1
ATOM 1763 O O . CYS A 1 212 ? -22.582 6.856 13.117 1.00 95.69 212 CYS A O 1
ATOM 1765 N N . ALA A 1 213 ? -20.817 5.466 13.193 1.00 95.00 213 ALA A N 1
ATOM 1766 C CA . ALA A 1 213 ? -21.399 4.579 14.191 1.00 95.00 213 ALA A CA 1
ATOM 1767 C C . ALA A 1 213 ? -21.631 5.301 15.522 1.00 95.00 213 ALA A C 1
ATOM 1769 O O . ALA A 1 213 ? -22.717 5.199 16.078 1.00 95.00 213 ALA A O 1
ATOM 1770 N N . LEU A 1 214 ? -20.647 6.069 16.002 1.00 94.88 214 LEU A N 1
ATOM 1771 C CA . LEU A 1 214 ? -20.782 6.845 17.237 1.00 94.88 214 LEU A CA 1
ATOM 1772 C C . LEU A 1 214 ? -21.907 7.879 17.146 1.00 94.88 214 LEU A C 1
ATOM 1774 O O . LEU A 1 214 ? -22.701 7.983 18.075 1.00 94.88 214 LEU A O 1
ATOM 1778 N N . PHE A 1 215 ? -22.029 8.596 16.024 1.00 94.81 215 PHE A N 1
ATOM 1779 C CA . PHE A 1 215 ? -23.155 9.513 15.817 1.00 94.81 215 PHE A CA 1
ATOM 1780 C C . PHE A 1 215 ? -24.498 8.784 15.849 1.00 94.81 215 PHE A C 1
ATOM 1782 O O . PHE A 1 215 ? -25.432 9.269 16.477 1.00 94.81 215 PHE A O 1
ATOM 1789 N N . LYS A 1 216 ? -24.581 7.594 15.242 1.00 94.50 216 LYS A N 1
ATOM 1790 C CA . LYS A 1 216 ? -25.814 6.800 15.224 1.00 94.50 216 LYS A CA 1
ATOM 1791 C C . LYS A 1 216 ? -26.189 6.204 16.582 1.00 94.50 216 LYS A C 1
ATOM 1793 O O . LYS A 1 216 ? -27.339 5.849 16.782 1.00 94.50 216 LYS A O 1
ATOM 1798 N N . ILE A 1 217 ? -25.222 6.053 17.482 1.00 92.69 217 ILE A N 1
ATOM 1799 C CA . ILE A 1 217 ? -25.448 5.593 18.858 1.00 92.69 217 ILE A CA 1
ATOM 1800 C C . ILE A 1 217 ? -26.013 6.720 19.736 1.00 92.69 217 ILE A C 1
ATOM 1802 O O . ILE A 1 217 ? -26.714 6.441 20.702 1.00 92.69 217 ILE A O 1
ATOM 1806 N N . ILE A 1 218 ? -25.670 7.975 19.430 1.00 90.50 218 ILE A N 1
ATOM 1807 C CA . ILE A 1 218 ? -26.110 9.155 20.191 1.00 90.50 218 ILE A CA 1
ATOM 1808 C C . ILE A 1 218 ? -27.504 9.633 19.745 1.00 90.50 218 ILE A C 1
ATOM 1810 O O . ILE A 1 218 ? -28.224 10.201 20.564 1.00 90.50 218 ILE A O 1
ATOM 1814 N N . GLU A 1 219 ? -27.850 9.437 18.467 1.00 77.19 219 GLU A N 1
ATOM 1815 C CA . GLU A 1 219 ? -29.175 9.725 17.882 1.00 77.19 219 GLU A CA 1
ATOM 1816 C C . GLU A 1 219 ? -30.269 8.778 18.398 1.00 77.19 219 GLU A C 1
ATOM 1818 O O . GLU A 1 219 ? -31.330 9.297 18.813 1.00 77.19 219 GLU A O 1
#

Organism: Vespula vulgaris (NCBI:txid7454)

Foldseek 3Di:
DDQAPVNQDPDPLCVLLQVLCLQQLLDPNDDPVSSVVSPVVLLVLLVVVLVLLVVLVVLDPPDPVLVVLSCVLNVLSVVLVVVSVVSNVCSVVVVVLSVVLRVVCVVCVPPPLVVLLVVLSVVLSVVLVVLLVVLVVVLCVLLVQQVVLVVCVVVPNDDPVPRDQRSSCVSPPDDPVVRVVVSVSSSVSSNSSSSSVSSSSSSVSNSVSNVVSVVVSVD

Nearest PDB structures (foldseek):
  8v3c-assembly1_D  TM=7.009E-01  e=7.804E-02  Anopheles gambiae
  6z0c-assembly4_D  TM=3.485E-01  e=2.120E+00  Escherichia coli
  8iyj-assembly1_R0  TM=2.585E-01  e=7.656E+00  Mus musculus

Solvent-accessible surface area (backbone atoms only — not comparable to full-atom values): 12018 Å² total; per-residue (Å²): 135,85,77,50,68,85,71,51,78,89,48,83,62,47,51,64,54,53,50,43,26,52,72,55,31,63,37,86,67,52,59,70,67,60,28,49,52,36,42,52,52,52,52,50,46,52,52,52,50,52,52,46,47,53,50,29,60,70,69,47,92,75,44,68,68,64,51,52,57,52,46,64,62,45,48,56,51,54,54,35,50,50,51,49,53,50,50,63,76,41,41,70,56,52,49,52,52,54,50,48,54,48,51,55,50,62,74,30,68,89,42,84,64,37,58,51,45,51,54,31,38,50,50,27,41,50,53,38,52,52,50,41,51,53,47,51,52,52,54,47,61,73,44,44,59,41,52,49,33,50,52,37,39,77,73,66,75,45,58,87,91,66,53,51,56,57,79,55,48,62,73,54,89,60,60,72,71,56,50,56,53,48,53,54,50,52,51,54,44,50,52,50,43,41,49,46,44,41,38,53,50,31,49,55,43,41,52,51,32,50,51,54,28,54,54,63,70,73,106

Radius of gyration: 21.46 Å; Cα contacts (8 Å, |Δi|>4): 171; chains: 1; bounding box: 49×34×61 Å

pLDDT: mean 83.79, std 11.95, range [36.69, 96.19]

Mean predicted aligned error: 7.03 Å

Sequence (219 aa):
MLLREEDYVDNEYYVYNRLLFRLLGLWEYQTSMKKFIYVCFINFLIVFGIIIHIYAFLLSDRKIQSIIEILETTLPIICLGSCYFNLLSHGTIMKKILYRIKCDWEDLMKKPELVILKKYAVISRLCTIVIAISFYLYSAFLILPSFLSIFQYIFGFINESELILPLCLHYFQTNLMHYYVGICIEYVIIVIVSTIGIANYSMFVATIQHACALFKIIE